Protein AF-A0A7Y4FIV5-F1 (afdb_monomer)

Solvent-accessible surface area (backbone atoms only — not comparable to full-atom values): 15862 Å² total; per-residue (Å²): 134,85,78,81,83,84,74,66,56,68,62,52,38,54,54,48,52,53,48,29,76,75,66,68,56,53,70,61,61,53,24,61,75,72,73,44,61,51,76,63,45,61,77,67,39,84,78,80,80,68,91,81,64,81,76,82,69,85,79,88,73,88,85,87,91,78,84,89,77,95,72,90,77,78,94,79,80,78,85,78,77,82,76,82,82,73,83,59,88,78,91,60,85,72,69,91,68,74,83,68,79,62,70,74,44,61,51,50,70,66,71,84,75,63,62,65,76,54,47,65,80,60,59,99,62,69,69,51,27,49,66,39,45,47,44,49,46,51,36,50,49,52,54,48,53,55,51,49,53,53,49,53,53,53,46,63,71,46,62,93,53,94,53,61,68,61,51,52,53,50,51,53,51,50,53,55,49,52,55,50,46,52,54,44,50,54,48,44,54,51,51,51,51,50,52,53,49,51,53,53,52,62,58,46,50,58,56,50,49,49,54,49,50,57,48,52,52,50,51,50,53,52,52,53,51,50,51,51,54,51,52,54,51,50,53,53,49,57,53,54,56,65,75,64,68,81,79,80,84,80,83,130

Mean predicted aligned error: 20.36 Å

Structure (mmCIF, N/CA/C/O backbone):
data_AF-A0A7Y4FIV5-F1
#
_entry.id   AF-A0A7Y4FIV5-F1
#
loop_
_atom_site.group_PDB
_atom_site.id
_atom_site.type_symbol
_atom_site.label_atom_id
_atom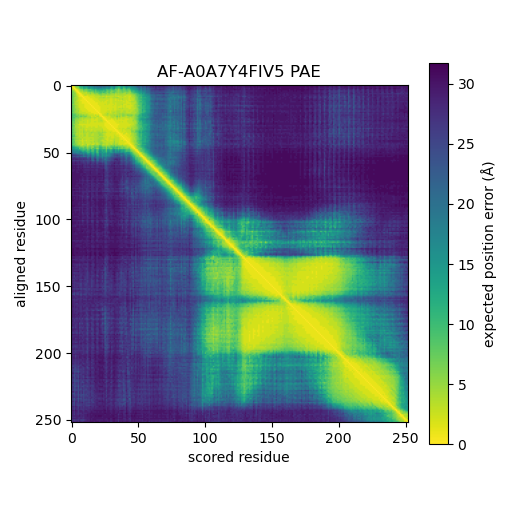_site.label_alt_id
_atom_site.label_comp_id
_atom_site.label_asym_id
_atom_site.label_entity_id
_atom_site.label_seq_id
_atom_site.pdbx_PDB_ins_code
_atom_site.Cartn_x
_atom_site.Cartn_y
_atom_site.Cartn_z
_atom_site.occupancy
_atom_site.B_iso_or_equiv
_atom_site.auth_seq_id
_atom_site.auth_comp_id
_atom_site.auth_asym_id
_atom_site.auth_atom_id
_atom_site.pdbx_PDB_model_num
ATOM 1 N N . MET A 1 1 ? 64.395 1.770 -1.044 1.00 40.06 1 MET A N 1
ATOM 2 C CA . MET A 1 1 ? 63.210 1.213 -1.735 1.00 40.06 1 MET A CA 1
ATOM 3 C C . MET A 1 1 ? 62.939 -0.188 -1.198 1.00 40.06 1 MET A C 1
ATOM 5 O O . MET A 1 1 ? 63.767 -1.066 -1.397 1.00 40.06 1 MET A O 1
ATOM 9 N N . SER A 1 2 ? 61.850 -0.388 -0.448 1.00 49.06 2 SER A N 1
ATOM 10 C CA . SER A 1 2 ? 61.507 -1.706 0.111 1.00 49.06 2 SER A CA 1
ATOM 11 C C . SER A 1 2 ? 60.886 -2.583 -0.982 1.00 49.06 2 SER A C 1
ATOM 13 O O . SER A 1 2 ? 59.887 -2.194 -1.589 1.00 49.06 2 SER A O 1
ATOM 15 N N . LYS A 1 3 ? 61.503 -3.731 -1.288 1.00 58.66 3 LYS A N 1
ATOM 16 C CA . LYS A 1 3 ? 60.999 -4.679 -2.295 1.00 58.66 3 LYS A CA 1
ATOM 17 C C . LYS A 1 3 ? 59.642 -5.224 -1.828 1.00 58.66 3 LYS A C 1
ATOM 19 O O . LYS A 1 3 ? 59.532 -5.717 -0.706 1.00 58.66 3 LYS A O 1
ATOM 24 N N . ARG A 1 4 ? 58.603 -5.141 -2.674 1.00 62.97 4 ARG A N 1
ATOM 25 C CA . ARG A 1 4 ? 57.301 -5.776 -2.399 1.00 62.97 4 ARG A CA 1
ATOM 26 C C . ARG A 1 4 ? 57.520 -7.282 -2.245 1.00 62.97 4 ARG A C 1
ATOM 28 O O . ARG A 1 4 ? 58.050 -7.913 -3.155 1.00 62.97 4 ARG A O 1
ATOM 35 N N . LYS A 1 5 ? 57.127 -7.842 -1.099 1.00 71.44 5 LYS A N 1
ATOM 36 C CA . LYS A 1 5 ? 57.104 -9.294 -0.890 1.00 71.44 5 LYS A CA 1
ATOM 37 C C . LYS A 1 5 ? 56.093 -9.896 -1.867 1.00 71.44 5 LYS A C 1
ATOM 39 O O . LYS A 1 5 ? 54.920 -9.529 -1.837 1.00 71.44 5 LYS A O 1
ATOM 44 N N . VAL A 1 6 ? 56.568 -10.762 -2.757 1.00 79.19 6 VAL A N 1
ATOM 45 C CA . VAL A 1 6 ? 55.717 -11.580 -3.624 1.00 79.19 6 VAL A CA 1
ATOM 46 C C . VAL A 1 6 ? 55.275 -12.776 -2.792 1.00 79.19 6 VAL A C 1
ATOM 48 O O . VAL A 1 6 ? 56.116 -13.481 -2.239 1.00 79.19 6 VAL A O 1
ATOM 51 N N . TYR A 1 7 ? 53.966 -12.953 -2.650 1.00 82.50 7 TYR A N 1
ATOM 52 C CA . TYR A 1 7 ? 53.377 -14.061 -1.906 1.00 82.50 7 TYR A CA 1
ATOM 53 C C . TYR A 1 7 ? 52.780 -15.063 -2.888 1.00 82.50 7 TYR A C 1
ATOM 55 O O . TYR A 1 7 ? 52.096 -14.659 -3.830 1.00 82.50 7 TYR A O 1
ATOM 63 N N . ASP A 1 8 ? 53.011 -16.351 -2.648 1.00 86.19 8 ASP A N 1
ATOM 64 C CA . ASP A 1 8 ? 52.286 -17.411 -3.340 1.00 86.19 8 ASP A CA 1
ATOM 65 C C . ASP A 1 8 ? 50.917 -17.601 -2.672 1.00 86.19 8 ASP A C 1
ATOM 67 O O . ASP A 1 8 ? 50.784 -18.190 -1.595 1.00 86.19 8 ASP A O 1
ATOM 71 N N . TRP A 1 9 ? 49.891 -17.009 -3.282 1.00 84.75 9 TRP A N 1
ATOM 72 C CA . TRP A 1 9 ? 48.542 -16.968 -2.723 1.00 84.75 9 TRP A CA 1
ATOM 73 C C . TRP A 1 9 ? 47.861 -18.338 -2.694 1.00 84.75 9 TRP A C 1
ATOM 75 O O . TRP A 1 9 ? 47.009 -18.563 -1.835 1.00 84.75 9 TRP A O 1
ATOM 85 N N . VAL A 1 10 ? 48.249 -19.258 -3.584 1.00 85.19 10 VAL A N 1
ATOM 86 C CA . VAL A 1 10 ? 47.657 -20.601 -3.663 1.00 85.19 10 VAL A CA 1
ATOM 87 C C . VAL A 1 10 ? 48.115 -21.449 -2.477 1.00 85.19 10 VAL A C 1
ATOM 89 O O . VAL A 1 10 ? 47.287 -22.059 -1.799 1.00 85.19 10 VAL A O 1
ATOM 92 N N . ALA A 1 11 ? 49.413 -21.415 -2.164 1.00 86.50 11 ALA A N 1
ATOM 93 C CA . ALA A 1 11 ? 49.969 -22.105 -1.001 1.00 86.50 11 ALA A CA 1
ATOM 94 C C . ALA A 1 11 ? 49.389 -21.549 0.313 1.00 86.50 11 ALA A C 1
ATOM 96 O O . ALA A 1 11 ? 48.946 -22.298 1.185 1.00 86.50 11 ALA A O 1
ATOM 97 N N . LEU A 1 12 ? 49.283 -20.219 0.421 1.00 88.31 12 LEU A N 1
ATOM 98 C CA . LEU A 1 12 ? 48.700 -19.552 1.589 1.00 88.31 12 LEU A CA 1
ATOM 99 C C . LEU A 1 12 ? 47.218 -19.886 1.799 1.00 88.31 12 LEU A C 1
ATOM 101 O O . LEU A 1 12 ? 46.769 -19.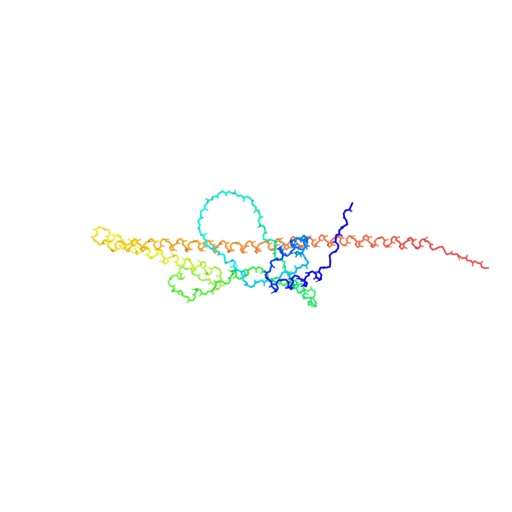980 2.941 1.00 88.31 12 LEU A O 1
ATOM 105 N N . GLN A 1 13 ? 46.450 -20.083 0.726 1.00 87.75 13 GLN A N 1
ATOM 106 C CA . GLN A 1 13 ? 45.058 -20.510 0.833 1.00 87.75 13 GLN A CA 1
ATOM 107 C C . GLN A 1 13 ? 44.950 -21.926 1.414 1.00 87.75 13 GLN A C 1
ATOM 109 O O . GLN A 1 13 ? 44.102 -22.165 2.273 1.00 87.75 13 GLN A O 1
ATOM 114 N N . GLN A 1 14 ? 45.813 -22.851 0.991 1.00 86.44 14 GLN A N 1
ATOM 115 C CA . GLN A 1 14 ? 45.831 -24.217 1.520 1.00 86.44 14 GLN A CA 1
ATOM 116 C C . GLN A 1 14 ? 46.235 -24.247 2.999 1.00 86.44 14 GLN A C 1
ATOM 118 O O . GLN A 1 14 ? 45.571 -24.903 3.802 1.00 86.44 14 GLN A O 1
ATOM 123 N N . GLU A 1 15 ? 47.255 -23.475 3.384 1.00 88.38 15 GLU A N 1
ATOM 124 C CA . GLU A 1 15 ? 47.650 -23.324 4.789 1.00 88.38 15 GLU A CA 1
ATOM 125 C C . GLU A 1 15 ? 46.525 -22.732 5.649 1.00 88.38 15 GLU A C 1
ATOM 127 O O . GLU A 1 15 ? 46.316 -23.164 6.785 1.00 88.38 15 GLU A O 1
ATOM 132 N N . TYR A 1 16 ? 45.782 -21.753 5.118 1.00 90.12 16 TYR A N 1
ATOM 133 C CA . TYR A 1 16 ? 44.641 -21.179 5.825 1.00 90.12 16 TYR A CA 1
ATOM 134 C C . TYR A 1 16 ? 43.523 -22.205 6.015 1.00 90.12 16 TYR A C 1
ATOM 136 O O . TYR A 1 16 ? 42.993 -22.307 7.117 1.00 90.12 16 TYR A O 1
ATOM 144 N N . ILE A 1 17 ? 43.197 -22.996 4.989 1.00 87.12 17 ILE A N 1
ATOM 145 C CA . ILE A 1 17 ? 42.172 -24.046 5.082 1.00 87.12 17 ILE A CA 1
ATOM 146 C C . ILE A 1 17 ? 42.563 -25.092 6.137 1.00 87.12 17 ILE A C 1
ATOM 148 O O . ILE A 1 17 ? 41.735 -25.461 6.964 1.00 87.12 17 ILE A O 1
ATOM 152 N N . GLN A 1 18 ? 43.828 -25.521 6.179 1.00 86.94 18 GLN A N 1
ATOM 153 C CA . GLN A 1 18 ? 44.309 -26.457 7.203 1.00 86.94 18 GLN A CA 1
ATOM 154 C C . GLN A 1 18 ? 44.228 -25.860 8.615 1.00 86.94 18 GLN A C 1
ATOM 156 O O . GLN A 1 18 ? 43.729 -26.509 9.534 1.00 86.94 18 GLN A O 1
ATOM 161 N N . ALA A 1 19 ? 44.662 -24.608 8.789 1.00 84.75 19 ALA A N 1
ATOM 162 C CA . ALA A 1 19 ? 44.573 -23.917 10.072 1.00 84.75 19 ALA A CA 1
ATOM 163 C C . ALA A 1 19 ? 43.112 -23.716 10.508 1.00 84.75 19 ALA A C 1
ATOM 165 O O . ALA A 1 19 ? 42.782 -23.907 11.679 1.00 84.75 19 ALA A O 1
ATOM 166 N N . PHE A 1 20 ? 42.226 -23.375 9.573 1.00 86.75 20 PHE A N 1
ATOM 167 C CA . PHE A 1 20 ? 40.798 -23.219 9.817 1.00 86.75 20 PHE A CA 1
ATOM 168 C C . PHE A 1 20 ? 40.152 -24.536 10.246 1.00 86.75 20 PHE A C 1
ATOM 170 O O . PHE A 1 20 ? 39.444 -24.558 11.246 1.00 86.75 20 PHE A O 1
ATOM 177 N N . ASN A 1 21 ? 40.471 -25.642 9.574 1.00 85.38 21 ASN A N 1
ATOM 178 C CA . ASN A 1 21 ? 39.949 -26.960 9.932 1.00 85.38 21 ASN A CA 1
ATOM 179 C C . ASN A 1 21 ? 40.466 -27.445 11.295 1.00 85.38 21 ASN A C 1
ATOM 181 O O . ASN A 1 21 ? 39.735 -28.101 12.028 1.00 85.38 21 ASN A O 1
ATOM 185 N N . ALA A 1 22 ? 41.708 -27.111 11.655 1.00 84.50 22 ALA A N 1
ATOM 186 C CA . ALA A 1 22 ? 42.299 -27.534 12.923 1.00 84.50 22 ALA A CA 1
ATOM 187 C C . ALA A 1 22 ? 41.849 -26.687 14.124 1.00 84.50 22 ALA A C 1
ATOM 189 O O . ALA A 1 22 ? 41.771 -27.188 15.241 1.00 84.50 22 ALA A O 1
ATOM 190 N N . THR A 1 23 ? 41.615 -25.385 13.926 1.00 79.00 23 THR A N 1
ATOM 191 C CA . THR A 1 23 ? 41.485 -24.424 15.040 1.00 79.00 23 THR A CA 1
ATOM 192 C C . THR A 1 23 ? 40.351 -23.413 14.879 1.00 79.00 23 THR A C 1
ATOM 194 O O . THR A 1 23 ? 40.141 -22.586 15.765 1.00 79.00 23 THR A O 1
ATOM 197 N N . SER A 1 24 ? 39.598 -23.450 13.774 1.00 82.69 24 SER A N 1
ATOM 198 C CA . SER A 1 24 ? 38.494 -22.523 13.456 1.00 82.69 24 SER A CA 1
ATOM 199 C C . SER A 1 24 ? 38.875 -21.034 13.561 1.00 82.69 24 SER A C 1
ATOM 201 O O . SER A 1 24 ? 38.085 -20.178 13.955 1.00 82.69 24 SER A O 1
ATOM 203 N N . ILE A 1 25 ? 40.124 -20.695 13.220 1.00 83.50 25 ILE A N 1
ATOM 204 C CA . ILE A 1 25 ? 40.654 -19.329 13.331 1.00 83.50 25 ILE A CA 1
ATOM 205 C C . ILE A 1 25 ? 40.142 -18.432 12.191 1.00 83.50 25 ILE A C 1
ATOM 207 O O . ILE A 1 25 ? 40.245 -18.753 11.010 1.00 83.50 25 ILE A O 1
ATOM 211 N N . THR A 1 26 ? 39.671 -17.227 12.524 1.00 86.75 26 THR A N 1
ATOM 212 C CA . THR A 1 26 ? 39.255 -16.231 11.522 1.00 86.75 26 THR A CA 1
ATOM 213 C C . THR A 1 26 ? 40.423 -15.749 10.651 1.00 86.75 26 THR A C 1
ATOM 215 O O . THR A 1 26 ? 41.541 -15.546 11.135 1.00 86.75 26 THR A O 1
ATOM 218 N N . LEU A 1 27 ? 40.156 -15.476 9.365 1.00 84.88 27 LEU A N 1
ATOM 219 C CA . LEU A 1 27 ? 41.164 -15.040 8.384 1.00 84.88 27 LEU A CA 1
ATOM 220 C C . LEU A 1 27 ? 42.005 -13.850 8.879 1.00 84.88 27 LEU A C 1
ATOM 222 O O . LEU A 1 27 ? 43.219 -13.822 8.713 1.00 84.88 27 LEU A O 1
ATOM 226 N N . SER A 1 28 ? 41.376 -12.891 9.567 1.00 85.19 28 SER A N 1
ATOM 227 C CA . SER A 1 28 ? 42.057 -11.712 10.123 1.00 85.19 28 SER A CA 1
ATOM 228 C C . SER A 1 28 ? 43.115 -12.076 11.174 1.00 85.19 28 SER A C 1
ATOM 230 O O . SER A 1 28 ? 44.219 -11.530 11.159 1.00 85.19 28 SER A O 1
ATOM 232 N N . LYS A 1 29 ? 42.802 -13.019 12.073 1.00 88.00 29 LYS A N 1
ATOM 233 C CA . LYS A 1 29 ? 43.712 -13.465 13.137 1.00 88.00 29 LYS A CA 1
ATOM 234 C C . LYS A 1 29 ? 44.861 -14.297 12.561 1.00 88.00 29 LYS A C 1
ATOM 236 O O . LYS A 1 29 ? 46.007 -14.099 12.957 1.00 88.00 29 LYS A O 1
ATOM 241 N N . TRP A 1 30 ? 44.573 -15.130 11.563 1.00 91.25 30 TRP A N 1
ATOM 242 C CA . TRP A 1 30 ? 45.580 -15.911 10.842 1.00 91.25 30 TRP A CA 1
ATOM 243 C C . TRP A 1 30 ? 46.570 -15.022 10.064 1.00 91.25 30 TRP A C 1
ATOM 245 O O . TRP A 1 30 ? 47.785 -15.182 10.194 1.00 91.25 30 TRP A O 1
ATOM 255 N N . CYS A 1 31 ? 46.085 -14.001 9.346 1.00 89.44 31 CYS A N 1
ATOM 256 C CA . CYS A 1 31 ? 46.954 -13.054 8.636 1.00 89.44 31 CYS A CA 1
ATOM 257 C C . CYS A 1 31 ? 47.876 -12.267 9.580 1.00 89.44 31 CYS A C 1
ATOM 259 O O . CYS A 1 31 ? 49.039 -12.040 9.244 1.00 89.44 31 CYS A O 1
ATOM 261 N N . ARG A 1 32 ? 47.388 -11.891 10.774 1.00 89.62 32 ARG A N 1
ATOM 262 C CA . ARG A 1 32 ? 48.201 -11.225 11.808 1.00 89.62 32 ARG A CA 1
ATOM 263 C C . ARG A 1 32 ? 49.334 -12.119 12.314 1.00 89.62 32 ARG A C 1
ATOM 265 O O . ARG A 1 32 ? 50.438 -11.623 12.498 1.00 89.62 32 ARG A O 1
ATOM 272 N N . GLN A 1 33 ? 49.088 -13.420 12.474 1.00 87.75 33 GLN A N 1
ATOM 273 C CA . GLN A 1 33 ? 50.105 -14.387 12.903 1.00 87.75 33 GLN A CA 1
ATOM 274 C C . GLN A 1 33 ? 51.177 -14.631 11.828 1.00 87.75 33 GLN A C 1
ATOM 276 O O . GLN A 1 33 ? 52.351 -14.780 12.151 1.00 87.75 33 GLN A O 1
ATOM 281 N N . LYS A 1 34 ? 50.791 -14.629 10.546 1.00 84.94 34 LYS A N 1
ATOM 282 C CA . LYS A 1 34 ? 51.704 -14.821 9.402 1.00 84.94 34 LYS A CA 1
ATOM 283 C C . LYS A 1 34 ? 52.385 -13.528 8.924 1.00 84.94 34 LYS A C 1
ATOM 285 O O . LYS A 1 34 ? 53.209 -13.573 8.014 1.00 84.94 34 LYS A O 1
ATOM 290 N N . GLY A 1 35 ? 52.052 -12.373 9.509 1.00 85.06 35 GLY A N 1
ATOM 291 C CA . GLY A 1 35 ? 52.618 -11.075 9.123 1.00 85.06 35 GLY A CA 1
ATOM 292 C C . GLY A 1 35 ? 52.215 -10.617 7.714 1.00 85.06 35 GLY A C 1
ATOM 293 O O . GLY A 1 35 ? 52.980 -9.917 7.048 1.00 85.06 35 GLY A O 1
ATOM 294 N N . ILE A 1 36 ? 51.035 -11.032 7.244 1.00 86.69 36 ILE A N 1
ATOM 295 C CA . ILE A 1 36 ? 50.471 -10.656 5.940 1.00 86.69 36 ILE A CA 1
ATOM 296 C C . ILE A 1 36 ? 49.416 -9.572 6.168 1.00 86.69 36 ILE A C 1
ATOM 298 O O . ILE A 1 36 ? 48.654 -9.619 7.134 1.00 86.69 36 ILE A O 1
ATOM 302 N N . ASN A 1 37 ? 49.337 -8.589 5.268 1.00 86.81 37 ASN A N 1
ATOM 303 C CA . ASN A 1 37 ? 48.302 -7.565 5.358 1.00 86.81 37 ASN A CA 1
ATOM 304 C C . ASN A 1 37 ? 46.903 -8.202 5.167 1.00 86.81 37 ASN A C 1
ATOM 306 O O . ASN A 1 37 ? 46.640 -8.759 4.094 1.00 86.81 37 ASN A O 1
ATOM 310 N N . PRO A 1 38 ? 45.984 -8.083 6.149 1.00 84.56 38 PRO A N 1
ATOM 311 C CA . PRO A 1 38 ? 44.666 -8.713 6.088 1.00 84.56 38 PRO A CA 1
ATOM 312 C C . PRO A 1 38 ? 43.819 -8.217 4.908 1.00 84.56 38 PRO A C 1
ATOM 314 O O . PRO A 1 38 ? 43.015 -8.978 4.377 1.00 84.56 38 PRO A O 1
ATOM 317 N N . ASN A 1 39 ? 44.018 -6.980 4.440 1.00 82.75 39 ASN A N 1
ATOM 318 C CA . ASN A 1 39 ? 43.272 -6.439 3.302 1.00 82.75 39 ASN A CA 1
ATOM 319 C C . ASN A 1 39 ? 43.741 -7.015 1.959 1.00 82.75 39 ASN A C 1
ATOM 321 O O . ASN A 1 39 ? 42.921 -7.203 1.066 1.00 82.75 39 ASN A O 1
ATOM 325 N N . SER A 1 40 ? 45.035 -7.317 1.804 1.00 83.06 40 SER A N 1
ATOM 326 C CA . SER A 1 40 ? 45.523 -8.044 0.621 1.00 83.06 40 SER A CA 1
ATOM 327 C C . SER A 1 40 ? 45.084 -9.502 0.657 1.00 83.06 40 SER A C 1
ATOM 329 O O . SER A 1 40 ? 44.590 -10.010 -0.343 1.00 83.06 40 SER A O 1
ATOM 331 N N . ALA A 1 41 ? 45.188 -10.153 1.817 1.00 82.62 41 ALA A N 1
ATOM 332 C CA . ALA A 1 41 ? 44.791 -11.546 1.971 1.00 82.62 41 ALA A CA 1
ATOM 333 C C . ALA A 1 41 ? 43.302 -11.772 1.666 1.00 82.62 41 ALA A C 1
ATOM 335 O O . ALA A 1 41 ? 42.969 -12.716 0.962 1.00 82.62 41 ALA A O 1
ATOM 336 N N . ARG A 1 42 ? 42.412 -10.865 2.094 1.00 81.00 42 ARG A N 1
ATOM 337 C CA . ARG A 1 42 ? 40.968 -10.931 1.790 1.00 81.00 42 ARG A CA 1
ATOM 338 C C . ARG A 1 42 ? 40.632 -10.956 0.297 1.00 81.00 42 ARG A C 1
ATOM 340 O O . ARG A 1 42 ? 39.593 -11.490 -0.065 1.00 81.00 42 ARG A O 1
ATOM 347 N N . LYS A 1 43 ? 41.474 -10.374 -0.564 1.00 83.12 43 LYS A N 1
ATOM 348 C CA . LYS A 1 43 ? 41.249 -10.368 -2.020 1.00 83.12 43 LYS A CA 1
ATOM 349 C C . LYS A 1 43 ? 41.599 -11.702 -2.680 1.00 83.12 43 LYS A C 1
ATOM 351 O O . LYS A 1 43 ? 41.091 -11.985 -3.759 1.00 83.12 43 LYS A O 1
ATOM 356 N N . HIS A 1 44 ? 42.467 -12.493 -2.052 1.00 81.75 44 HIS A N 1
ATOM 357 C CA . HIS A 1 44 ? 43.054 -13.690 -2.656 1.00 81.75 44 HIS A CA 1
ATOM 358 C C . HIS A 1 44 ? 42.722 -14.990 -1.904 1.00 81.75 44 HIS A C 1
ATOM 360 O O . HIS A 1 44 ? 42.767 -16.054 -2.507 1.00 81.75 44 HIS A O 1
ATOM 366 N N . ILE A 1 45 ? 42.340 -14.923 -0.624 1.00 85.06 45 ILE A N 1
ATOM 367 C CA . ILE A 1 45 ? 41.976 -16.079 0.206 1.00 85.06 45 ILE A CA 1
ATOM 368 C C . ILE A 1 45 ? 40.464 -16.071 0.439 1.00 85.06 45 ILE A C 1
ATOM 370 O O . ILE A 1 45 ? 39.923 -15.142 1.041 1.00 85.06 45 ILE A O 1
ATOM 374 N N . ARG A 1 46 ? 39.774 -17.122 -0.018 1.00 79.00 46 ARG A N 1
ATOM 375 C CA . ARG A 1 46 ? 38.338 -17.317 0.234 1.00 79.00 46 ARG A CA 1
ATOM 376 C C . ARG A 1 46 ? 38.131 -17.892 1.637 1.00 79.00 46 ARG A C 1
ATOM 378 O O . ARG A 1 46 ? 38.559 -19.011 1.907 1.00 79.00 46 ARG A O 1
ATOM 385 N N . SER A 1 47 ? 37.460 -17.149 2.517 1.00 70.00 47 SER A N 1
ATOM 386 C CA . SER A 1 47 ? 37.002 -17.688 3.804 1.00 70.00 47 SER A CA 1
ATOM 387 C C . SER A 1 47 ? 35.888 -18.710 3.575 1.00 70.00 47 SER A C 1
ATOM 389 O O . SER A 1 47 ? 34.915 -18.410 2.881 1.00 70.00 47 SER A O 1
ATOM 391 N N . GLN A 1 48 ? 36.009 -19.899 4.166 1.00 64.31 48 GLN A N 1
ATOM 392 C CA . GLN A 1 48 ? 34.883 -20.829 4.273 1.00 64.31 48 GLN A CA 1
ATOM 393 C C . GLN A 1 48 ? 33.837 -20.182 5.195 1.00 64.31 48 GLN A C 1
ATOM 395 O O . GLN A 1 48 ? 34.183 -19.674 6.263 1.00 64.31 48 GLN A O 1
ATOM 400 N N . LYS A 1 49 ? 32.578 -20.109 4.749 1.00 55.25 49 LYS A N 1
ATOM 401 C CA . LYS A 1 49 ? 31.483 -19.609 5.587 1.00 55.25 49 LYS A CA 1
ATOM 402 C C . LYS A 1 49 ? 31.266 -20.621 6.710 1.00 55.25 49 LYS A C 1
ATOM 404 O O . LYS A 1 49 ? 30.998 -21.780 6.418 1.00 55.25 49 LYS A O 1
ATOM 409 N N . ASN A 1 50 ? 31.365 -20.183 7.960 1.00 51.31 50 ASN A N 1
ATOM 410 C CA . ASN A 1 50 ? 30.820 -20.960 9.065 1.00 51.31 50 ASN A CA 1
ATOM 411 C C . ASN A 1 50 ? 29.299 -20.815 9.013 1.00 51.31 50 ASN A C 1
ATOM 413 O O . ASN A 1 50 ? 28.789 -19.699 8.955 1.00 51.31 50 ASN A O 1
ATOM 417 N N . GLU A 1 51 ? 28.571 -21.927 9.036 1.00 52.06 51 GLU A N 1
ATOM 418 C CA . GLU A 1 51 ? 27.099 -21.941 9.057 1.00 52.06 51 GLU A CA 1
ATOM 419 C C . GLU A 1 51 ? 26.508 -21.331 10.346 1.00 52.06 51 GLU A 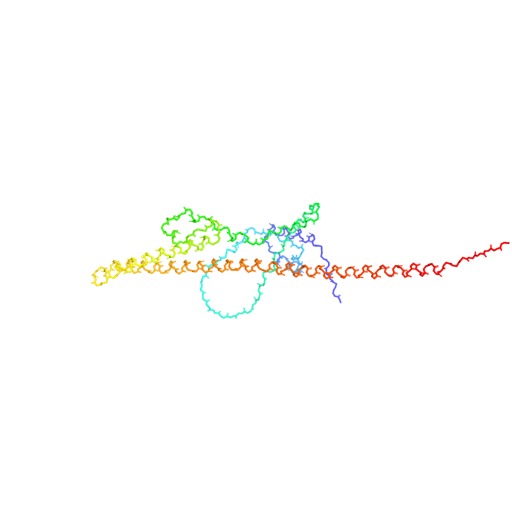C 1
ATOM 421 O O . GLU A 1 51 ? 25.298 -21.167 10.461 1.00 52.06 51 GLU A O 1
ATOM 426 N N . THR A 1 52 ? 27.351 -20.947 11.309 1.00 49.38 52 THR A N 1
ATOM 427 C CA . THR A 1 52 ? 26.966 -20.419 12.624 1.00 49.38 52 THR A CA 1
ATOM 428 C C . THR A 1 52 ? 26.998 -18.891 12.732 1.00 49.38 52 THR A C 1
ATOM 430 O O . THR A 1 52 ? 27.109 -18.373 13.842 1.00 49.38 52 THR A O 1
ATOM 433 N N . ASP A 1 53 ? 26.910 -18.150 11.627 1.00 39.00 53 ASP A N 1
ATOM 434 C CA . ASP A 1 53 ? 26.610 -16.717 11.704 1.00 39.00 53 ASP A CA 1
ATOM 435 C C . ASP A 1 53 ? 25.080 -16.546 11.768 1.00 39.00 53 ASP A C 1
ATOM 437 O O . ASP A 1 53 ? 24.397 -16.849 10.782 1.00 39.00 53 ASP A O 1
ATOM 441 N N . PRO A 1 54 ? 24.503 -16.097 12.903 1.00 38.78 54 PRO A N 1
ATOM 442 C CA . PRO A 1 54 ? 23.071 -15.868 12.990 1.00 38.78 54 PRO A CA 1
ATOM 443 C C . PRO A 1 54 ? 22.684 -14.830 11.940 1.00 38.78 54 PRO A C 1
ATOM 445 O O . PRO A 1 54 ? 23.192 -13.707 11.909 1.00 38.78 54 PRO A O 1
ATOM 448 N N . LYS A 1 55 ? 21.783 -15.243 11.051 1.00 34.12 55 LYS A N 1
ATOM 449 C CA . LYS A 1 55 ? 21.111 -14.384 10.086 1.00 34.12 55 LYS A CA 1
ATOM 450 C C . LYS A 1 55 ? 20.529 -13.208 10.872 1.00 34.12 55 LYS A C 1
ATOM 452 O O . LYS A 1 55 ? 19.715 -13.412 11.765 1.00 34.12 55 LYS A O 1
ATOM 457 N N . CYS A 1 56 ? 20.994 -11.991 10.598 1.00 32.59 56 CYS A N 1
ATOM 458 C CA . CYS A 1 56 ? 20.365 -10.796 11.143 1.00 32.59 56 CYS A CA 1
ATOM 459 C C . CYS A 1 56 ? 18.946 -10.714 10.576 1.00 32.59 56 CYS A C 1
ATOM 461 O O . CYS A 1 56 ? 18.741 -10.208 9.472 1.00 32.59 56 CYS A O 1
ATOM 463 N N . ASP A 1 57 ? 17.983 -11.239 11.324 1.00 35.25 57 ASP A N 1
ATOM 464 C CA . ASP A 1 57 ? 16.574 -10.942 11.134 1.00 35.25 57 ASP A CA 1
ATOM 465 C C . ASP A 1 57 ? 16.371 -9.436 11.369 1.00 35.25 57 ASP A C 1
ATOM 467 O O . ASP A 1 57 ? 16.915 -8.882 12.335 1.00 35.25 57 ASP A O 1
ATOM 471 N N . PRO A 1 58 ? 15.625 -8.724 10.509 1.00 38.84 58 PRO A N 1
ATOM 472 C CA . PRO A 1 58 ? 15.324 -7.327 10.758 1.00 38.84 58 PRO A CA 1
ATOM 473 C C . PRO A 1 58 ? 14.375 -7.239 11.959 1.00 38.84 58 PRO A C 1
ATOM 475 O O . PRO A 1 58 ? 13.172 -7.466 11.845 1.00 38.84 58 PRO A O 1
ATOM 478 N N . LYS A 1 59 ? 14.928 -6.898 13.129 1.00 35.25 59 LYS A N 1
ATOM 479 C CA . LYS A 1 59 ? 14.158 -6.448 14.291 1.00 35.25 59 LYS A CA 1
ATOM 480 C C . LYS A 1 59 ? 13.380 -5.191 13.903 1.00 35.25 59 LYS A C 1
ATOM 482 O O . LYS A 1 59 ? 13.952 -4.110 13.788 1.00 35.25 59 LYS A O 1
ATOM 487 N N . VAL A 1 60 ? 12.072 -5.345 13.731 1.00 36.19 60 VAL A N 1
ATOM 488 C CA . VAL A 1 60 ? 11.110 -4.246 13.811 1.00 36.19 60 VAL A CA 1
ATOM 489 C C . VAL A 1 60 ? 11.014 -3.867 15.286 1.00 36.19 60 VAL A C 1
ATOM 491 O O . VAL A 1 60 ? 10.425 -4.595 16.080 1.00 36.19 60 VAL A O 1
ATOM 494 N N . VAL A 1 61 ? 11.640 -2.757 15.664 1.00 32.19 61 VAL A N 1
ATOM 495 C CA . VAL A 1 61 ? 11.397 -2.096 16.948 1.00 32.19 61 VAL A CA 1
ATOM 496 C C . VAL A 1 61 ? 11.052 -0.652 16.624 1.00 32.19 61 VAL A C 1
ATOM 498 O O . VAL A 1 61 ? 11.855 0.068 16.033 1.00 32.19 61 VAL A O 1
ATOM 501 N N . GLY A 1 62 ? 9.814 -0.276 16.940 1.00 32.00 62 GLY A N 1
ATOM 502 C CA . GLY A 1 62 ? 9.376 1.112 16.938 1.00 32.00 62 GLY A CA 1
ATOM 503 C C . GLY A 1 62 ? 10.026 1.894 18.078 1.00 32.00 62 GLY A C 1
ATOM 504 O O . GLY A 1 62 ? 10.403 1.312 19.093 1.00 32.00 62 GLY A O 1
ATOM 505 N N . GLY A 1 63 ? 10.123 3.211 17.904 1.00 27.98 63 GLY A N 1
ATOM 506 C CA . GLY A 1 63 ? 10.435 4.134 18.993 1.00 27.98 63 GLY A CA 1
ATOM 507 C C . GLY A 1 63 ? 11.514 5.168 18.680 1.00 27.98 63 GLY A C 1
ATOM 508 O O . GLY A 1 63 ? 12.698 4.875 18.762 1.00 27.98 63 GLY A O 1
ATOM 509 N N . GLU A 1 64 ? 11.028 6.386 18.439 1.00 25.88 64 GLU A N 1
ATOM 510 C CA . GLU A 1 64 ? 11.576 7.676 18.884 1.00 25.88 64 GLU A CA 1
ATOM 511 C C . GLU A 1 64 ? 12.677 8.411 18.093 1.00 25.88 64 GLU A C 1
ATOM 513 O O . GLU A 1 64 ? 13.628 7.877 17.531 1.00 25.88 64 GLU A O 1
ATOM 518 N N . ILE A 1 65 ? 12.443 9.724 18.054 1.00 34.88 65 ILE A N 1
ATOM 519 C CA . ILE A 1 65 ? 13.119 10.794 17.329 1.00 34.88 65 ILE A CA 1
ATOM 520 C C . ILE A 1 65 ? 14.351 11.227 18.129 1.00 34.88 65 ILE A C 1
ATOM 522 O O . ILE A 1 65 ? 14.224 11.550 19.307 1.00 34.88 65 ILE A O 1
ATOM 526 N N . GLY A 1 66 ? 15.520 11.347 17.493 1.00 27.27 66 GLY A N 1
ATOM 527 C CA . GLY A 1 66 ? 16.661 11.983 18.154 1.00 27.27 66 GLY A CA 1
ATOM 528 C C . GLY A 1 66 ? 17.984 11.965 17.394 1.00 27.27 66 GLY A C 1
ATOM 529 O O . GLY A 1 66 ? 18.714 10.990 17.461 1.00 27.27 66 GLY A O 1
ATOM 530 N N . GLN A 1 67 ? 18.291 13.115 16.784 1.00 27.84 67 GLN A N 1
ATOM 531 C CA . GLN A 1 67 ? 19.617 13.689 16.497 1.00 27.84 67 GLN A CA 1
ATOM 532 C C . GLN A 1 67 ? 20.574 12.949 15.547 1.00 27.84 67 GLN A C 1
ATOM 534 O O . GLN A 1 67 ? 20.880 11.767 15.654 1.00 27.84 67 GLN A O 1
ATOM 539 N N . GLY A 1 68 ? 21.045 13.719 14.565 1.00 34.22 68 GLY A N 1
ATOM 540 C CA . GLY A 1 68 ? 21.743 13.217 13.399 1.00 34.22 68 GLY A CA 1
ATOM 541 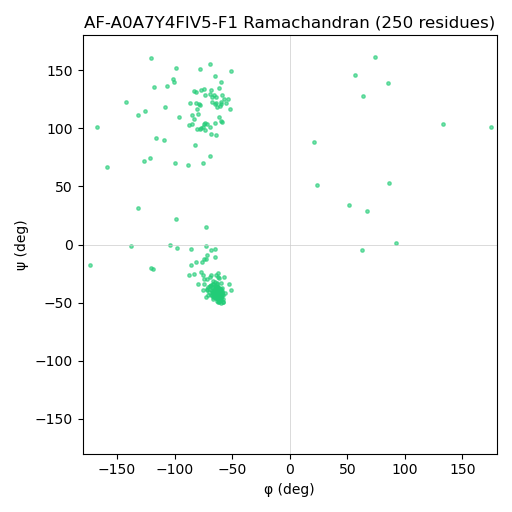C C . GLY A 1 68 ? 23.197 12.852 13.645 1.00 34.22 68 GLY A C 1
ATOM 542 O O . GLY A 1 68 ? 23.898 13.477 14.434 1.00 34.22 68 GLY A O 1
ATOM 543 N N . VAL A 1 69 ? 23.652 11.888 12.849 1.00 30.94 69 VAL A N 1
ATOM 544 C CA . VAL A 1 69 ? 25.034 11.802 12.389 1.00 30.94 69 VAL A CA 1
ATOM 545 C C . VAL A 1 69 ? 24.985 11.309 10.945 1.00 30.94 69 VAL A C 1
ATOM 547 O O . VAL A 1 69 ? 24.394 10.272 10.642 1.00 30.94 69 VAL A O 1
ATOM 550 N N . GLU A 1 70 ? 25.556 12.100 10.047 1.00 37.41 70 GLU A N 1
ATOM 551 C CA . GLU A 1 70 ? 25.711 11.784 8.635 1.00 37.41 70 GLU A CA 1
ATOM 552 C C . GLU A 1 70 ? 26.518 10.493 8.443 1.00 37.41 70 GLU A C 1
ATOM 554 O O . GLU A 1 70 ? 27.629 10.369 8.953 1.00 37.41 70 GLU A O 1
ATOM 559 N N . ALA A 1 71 ? 25.993 9.552 7.657 1.00 29.48 71 ALA A N 1
ATOM 560 C CA . ALA A 1 71 ? 26.799 8.642 6.844 1.00 29.48 71 ALA A CA 1
ATOM 561 C C . ALA A 1 71 ? 25.889 7.921 5.845 1.00 29.48 71 ALA A C 1
ATOM 563 O O . ALA A 1 71 ? 25.193 6.960 6.181 1.00 29.48 71 ALA A O 1
ATOM 564 N N . GLY A 1 72 ? 25.910 8.387 4.596 1.00 35.16 72 GLY A N 1
ATOM 565 C CA . GLY A 1 72 ? 25.266 7.707 3.481 1.00 35.16 72 GLY A CA 1
ATOM 566 C C . GLY A 1 72 ? 25.733 6.255 3.368 1.00 35.16 72 GLY A C 1
ATOM 567 O O . GLY A 1 72 ? 26.924 5.972 3.253 1.00 35.16 72 GLY A O 1
ATOM 568 N N . ARG A 1 73 ? 24.776 5.327 3.363 1.00 32.66 73 ARG A N 1
ATOM 569 C CA . ARG A 1 73 ? 24.960 3.982 2.816 1.00 32.66 73 ARG A CA 1
ATOM 570 C C . ARG A 1 73 ? 24.012 3.837 1.644 1.00 32.66 73 ARG A C 1
ATOM 572 O O . ARG A 1 73 ? 22.852 3.474 1.804 1.00 32.66 73 ARG A O 1
ATOM 579 N N . THR A 1 74 ? 24.511 4.156 0.458 1.00 29.69 74 THR A N 1
ATOM 580 C CA . THR A 1 74 ? 23.891 3.688 -0.774 1.00 29.69 74 THR A CA 1
ATOM 581 C C . THR A 1 74 ? 24.085 2.177 -0.840 1.00 29.69 74 THR A C 1
ATOM 583 O O . THR A 1 74 ? 25.184 1.647 -0.675 1.00 29.69 74 THR A O 1
ATOM 586 N N . CYS A 1 75 ? 22.982 1.467 -1.031 1.00 30.36 75 CYS A N 1
ATOM 587 C CA . CYS A 1 75 ? 22.947 0.045 -1.321 1.00 30.36 75 CYS A CA 1
ATOM 588 C C . CYS A 1 75 ? 23.505 -0.200 -2.732 1.00 30.36 75 CYS A C 1
ATOM 590 O O . CYS A 1 75 ? 22.770 -0.423 -3.685 1.00 30.36 75 CYS A O 1
ATOM 592 N N . SER A 1 76 ? 24.826 -0.134 -2.870 1.00 36.12 76 SER A N 1
ATOM 593 C CA . SER A 1 76 ? 25.543 -0.551 -4.072 1.00 36.12 76 SER A CA 1
ATOM 594 C C . SER A 1 76 ? 26.624 -1.542 -3.677 1.00 36.12 76 SER A C 1
ATOM 596 O O . SER A 1 76 ? 27.801 -1.208 -3.682 1.00 36.12 76 SER A O 1
ATOM 598 N N . ASP A 1 77 ? 26.220 -2.755 -3.303 1.00 34.25 77 ASP A N 1
ATOM 599 C CA . ASP A 1 77 ? 27.122 -3.904 -3.400 1.00 34.25 77 ASP A CA 1
ATOM 600 C C . ASP A 1 77 ? 26.327 -5.215 -3.431 1.00 34.25 77 ASP A C 1
ATOM 602 O O . ASP A 1 77 ? 26.325 -6.028 -2.507 1.00 34.25 77 ASP A O 1
ATOM 606 N N . ARG A 1 78 ? 25.579 -5.411 -4.521 1.00 38.66 78 ARG A N 1
ATOM 607 C CA . ARG A 1 78 ? 25.168 -6.751 -4.940 1.00 38.66 78 ARG A CA 1
ATOM 608 C C . ARG A 1 78 ? 25.961 -7.068 -6.198 1.00 38.66 78 ARG A C 1
ATOM 610 O O . ARG A 1 78 ? 25.539 -6.745 -7.302 1.00 38.66 78 ARG A O 1
ATOM 617 N N . VAL A 1 79 ? 27.139 -7.658 -6.009 1.00 35.62 79 VAL A N 1
ATOM 618 C CA . VAL A 1 79 ? 27.885 -8.311 -7.088 1.00 35.62 79 VAL A CA 1
ATOM 619 C C . VAL A 1 79 ? 26.980 -9.410 -7.637 1.00 35.62 79 VAL A C 1
ATOM 621 O O . VAL A 1 79 ? 26.727 -10.415 -6.974 1.00 35.62 79 VAL A O 1
ATOM 624 N N . VAL A 1 80 ? 26.416 -9.170 -8.817 1.00 36.75 80 VAL A N 1
ATOM 625 C CA . VAL A 1 80 ? 25.682 -10.176 -9.580 1.00 36.75 80 VAL A CA 1
ATOM 626 C C . VAL A 1 80 ? 26.748 -11.055 -10.228 1.00 36.75 80 VAL A C 1
ATOM 628 O O . VAL A 1 80 ? 27.376 -10.658 -11.206 1.00 36.75 80 VAL A O 1
ATOM 631 N N . GLU A 1 81 ? 27.029 -12.213 -9.633 1.00 39.44 81 GLU A N 1
ATOM 632 C CA . GLU A 1 81 ? 27.822 -13.252 -10.292 1.00 39.44 81 GLU A CA 1
ATOM 633 C C . GLU A 1 81 ? 27.084 -13.693 -11.568 1.00 39.44 81 GLU A C 1
ATOM 635 O O . GLU A 1 81 ? 25.941 -14.135 -11.501 1.00 39.44 81 GLU A O 1
ATOM 640 N N . ASN A 1 82 ? 27.745 -13.504 -12.716 1.00 43.78 82 ASN A N 1
ATOM 641 C CA . ASN A 1 82 ? 27.518 -14.136 -14.020 1.00 43.78 82 ASN A CA 1
ATOM 642 C C . ASN A 1 82 ? 26.127 -14.751 -14.257 1.00 43.78 82 ASN A C 1
ATOM 644 O O . ASN A 1 82 ? 25.939 -15.960 -14.119 1.00 43.78 82 ASN A O 1
ATOM 648 N N . VAL A 1 83 ? 25.186 -13.941 -14.748 1.00 41.34 83 VAL A N 1
ATOM 649 C CA . VAL A 1 83 ? 24.056 -14.469 -15.524 1.00 41.34 83 VAL A CA 1
ATOM 650 C C . VAL A 1 83 ? 24.519 -14.560 -16.984 1.00 41.34 83 VAL A C 1
ATOM 652 O O . VAL A 1 83 ? 24.937 -13.538 -17.534 1.00 41.34 83 VAL A O 1
ATOM 655 N N . PRO A 1 84 ? 24.496 -15.739 -17.632 1.00 41.00 84 PRO A N 1
ATOM 656 C CA . PRO A 1 84 ? 24.850 -15.845 -19.041 1.00 41.00 84 PRO A CA 1
ATOM 657 C C . PRO A 1 84 ? 23.839 -15.053 -19.881 1.00 41.00 84 PRO A C 1
ATOM 659 O O . PRO A 1 84 ? 22.640 -15.327 -19.836 1.00 41.00 84 PRO A O 1
ATOM 662 N N . MET A 1 85 ? 24.310 -14.071 -20.657 1.00 38.50 85 MET A N 1
ATOM 663 C CA . MET A 1 85 ? 23.521 -13.513 -21.758 1.00 38.50 85 MET A CA 1
ATOM 664 C C . MET A 1 85 ? 23.317 -14.628 -22.788 1.00 38.50 85 MET A C 1
ATOM 666 O O . MET A 1 85 ? 24.245 -14.977 -23.516 1.00 38.50 85 MET A O 1
ATOM 670 N N . MET A 1 86 ? 22.121 -15.211 -22.847 1.00 40.28 86 MET A N 1
ATOM 671 C CA . MET A 1 86 ? 21.744 -16.074 -23.964 1.00 40.28 86 MET A CA 1
ATOM 672 C C . MET A 1 86 ? 21.462 -15.193 -25.182 1.00 40.28 86 MET A C 1
ATOM 674 O O . MET A 1 86 ? 20.419 -14.552 -25.270 1.00 40.28 86 MET A O 1
ATOM 678 N N . ALA A 1 87 ? 22.404 -15.164 -26.123 1.00 40.19 87 ALA A N 1
ATOM 679 C CA . ALA A 1 87 ? 22.135 -14.719 -27.480 1.00 40.19 87 ALA A CA 1
ATOM 680 C C . ALA A 1 87 ? 21.334 -15.824 -28.182 1.00 40.19 87 ALA A C 1
ATOM 682 O O . ALA A 1 87 ? 21.899 -16.825 -28.620 1.00 40.19 87 ALA A O 1
ATOM 683 N N . VAL A 1 88 ? 20.012 -15.672 -28.244 1.00 43.12 88 VAL A N 1
ATOM 684 C CA . VAL A 1 88 ? 19.199 -16.437 -29.194 1.00 43.12 88 VAL A CA 1
ATOM 685 C C . VAL A 1 88 ? 19.301 -15.706 -30.531 1.00 43.12 88 VAL A C 1
ATOM 687 O O . VAL A 1 88 ? 19.212 -14.478 -30.574 1.00 43.12 88 VAL A O 1
ATOM 690 N N . GLY A 1 89 ? 19.587 -16.458 -31.597 1.00 43.72 89 GLY A N 1
ATOM 691 C CA . GLY A 1 89 ? 19.628 -15.942 -32.964 1.00 43.72 89 GLY A CA 1
ATOM 692 C C . GLY A 1 89 ? 18.358 -15.160 -33.303 1.00 43.72 89 GLY A C 1
ATOM 693 O O . GLY A 1 89 ? 17.293 -15.456 -32.769 1.00 43.72 89 GLY A O 1
ATOM 694 N N . ASP A 1 90 ? 18.517 -14.167 -34.177 1.00 45.12 90 ASP A N 1
ATOM 695 C CA . ASP A 1 90 ? 17.510 -13.191 -34.623 1.00 45.12 90 ASP A CA 1
ATOM 696 C C . ASP A 1 90 ? 17.357 -11.936 -33.751 1.00 45.12 90 ASP A C 1
ATOM 698 O O . ASP A 1 90 ? 16.260 -11.545 -33.374 1.00 45.12 90 ASP A O 1
ATOM 702 N N . GLY A 1 91 ? 18.473 -11.244 -33.484 1.00 46.62 91 GLY A N 1
ATOM 703 C CA . GLY A 1 91 ? 18.528 -9.776 -33.325 1.00 46.62 91 GLY A CA 1
ATOM 704 C C . GLY A 1 91 ? 17.749 -9.117 -32.174 1.00 46.62 91 GLY A C 1
ATOM 705 O O . GLY A 1 91 ? 17.888 -7.912 -31.971 1.00 46.62 91 GLY A O 1
ATOM 706 N N . ALA A 1 92 ? 16.966 -9.861 -31.400 1.00 45.22 92 ALA A N 1
ATOM 707 C CA . ALA A 1 92 ? 16.217 -9.359 -30.262 1.00 45.22 92 ALA A CA 1
ATOM 708 C C . ALA A 1 92 ? 17.021 -9.600 -28.980 1.00 45.22 92 ALA A C 1
ATOM 710 O O . ALA A 1 92 ? 17.186 -10.729 -28.520 1.00 45.22 92 ALA A O 1
ATOM 711 N N . ILE A 1 93 ? 17.524 -8.516 -28.387 1.00 48.41 93 ILE A N 1
ATOM 712 C CA . ILE A 1 93 ? 18.155 -8.549 -27.065 1.00 48.41 93 ILE A CA 1
ATOM 713 C C . ILE A 1 93 ? 17.056 -8.841 -26.036 1.00 48.41 93 ILE A C 1
ATOM 715 O O . ILE A 1 93 ? 16.357 -7.936 -25.583 1.00 48.41 93 ILE A O 1
ATOM 719 N N . VAL A 1 94 ? 16.887 -10.111 -25.669 1.00 46.84 94 VAL A N 1
ATOM 720 C CA . VAL A 1 94 ? 16.054 -10.504 -24.529 1.00 46.84 94 VAL A CA 1
ATOM 721 C C . VAL A 1 94 ? 16.862 -10.217 -23.271 1.00 46.84 94 VAL A C 1
ATOM 723 O O . VAL A 1 94 ? 17.777 -10.955 -22.907 1.00 46.84 94 VAL A O 1
ATOM 726 N N . THR A 1 95 ? 16.576 -9.095 -22.618 1.00 51.00 95 THR A N 1
ATOM 727 C CA . THR A 1 95 ? 17.175 -8.806 -21.319 1.00 51.00 95 THR A CA 1
ATOM 728 C C . THR A 1 95 ? 16.610 -9.797 -20.287 1.00 51.00 95 THR A C 1
ATOM 730 O O . THR A 1 95 ? 15.398 -9.989 -20.217 1.00 51.00 95 THR A O 1
ATOM 733 N N . PRO A 1 96 ? 17.447 -10.434 -19.445 1.00 50.38 96 PRO A N 1
ATOM 734 C CA . PRO A 1 96 ? 16.975 -11.340 -18.390 1.00 50.38 96 PRO A CA 1
ATOM 735 C C . PRO A 1 96 ? 16.320 -10.585 -17.219 1.00 50.38 96 PRO A C 1
ATOM 737 O O . PRO A 1 96 ? 15.877 -11.185 -16.241 1.00 50.38 96 PRO A O 1
ATOM 740 N N . PHE A 1 97 ? 16.283 -9.254 -17.289 1.00 44.69 97 PHE A N 1
ATOM 741 C CA . PHE A 1 97 ? 15.680 -8.397 -16.285 1.00 44.69 97 PHE A CA 1
ATOM 742 C C . PHE A 1 97 ? 14.174 -8.317 -16.535 1.00 44.69 97 PHE A C 1
ATOM 744 O O . PHE A 1 97 ? 13.719 -7.671 -17.477 1.00 44.69 97 PHE A O 1
ATOM 751 N N . VAL A 1 98 ? 13.394 -8.967 -15.672 1.00 56.38 98 VAL A N 1
ATOM 752 C CA . VAL A 1 98 ? 11.939 -8.788 -15.634 1.00 56.38 98 VAL A CA 1
ATOM 753 C C . VAL A 1 98 ? 11.648 -7.301 -15.404 1.00 56.38 98 VAL A C 1
ATOM 755 O O . VAL A 1 98 ? 12.160 -6.705 -14.456 1.00 56.38 98 VAL A O 1
ATOM 758 N N . VAL A 1 99 ? 10.853 -6.690 -16.287 1.00 52.75 99 VAL A N 1
ATOM 759 C CA . VAL A 1 99 ? 10.452 -5.279 -16.181 1.00 52.75 99 VAL A CA 1
ATOM 760 C C . VAL A 1 99 ? 9.663 -5.073 -14.886 1.00 52.75 99 VAL A C 1
ATOM 762 O O . VAL A 1 99 ? 8.520 -5.517 -14.783 1.00 52.75 99 VAL A O 1
ATOM 765 N N . GLY A 1 100 ? 10.277 -4.378 -13.926 1.00 60.72 100 GLY A N 1
ATOM 766 C CA . GLY A 1 100 ? 9.637 -3.869 -12.712 1.00 60.72 100 GLY A CA 1
ATOM 767 C C . GLY A 1 100 ? 9.314 -4.913 -11.634 1.00 60.72 100 GLY A C 1
ATOM 768 O O . GLY A 1 100 ? 9.223 -6.116 -11.874 1.00 60.72 100 GLY A O 1
ATOM 769 N N . ASN A 1 101 ? 9.105 -4.430 -10.406 1.00 56.88 101 ASN A N 1
ATOM 770 C CA . ASN A 1 101 ? 8.605 -5.235 -9.291 1.00 56.88 101 ASN A CA 1
ATOM 771 C C . ASN A 1 101 ? 7.093 -5.499 -9.451 1.00 56.88 101 ASN A C 1
ATOM 773 O O . ASN A 1 101 ? 6.283 -4.986 -8.685 1.00 56.88 101 ASN A O 1
ATOM 777 N N . LYS A 1 102 ? 6.704 -6.321 -10.435 1.00 57.88 102 LYS A N 1
ATOM 778 C CA . LYS A 1 102 ? 5.298 -6.727 -10.659 1.00 57.88 102 LYS A CA 1
ATOM 779 C C . LYS A 1 102 ? 4.731 -7.631 -9.557 1.00 57.88 102 LYS A C 1
ATOM 781 O O . LYS A 1 102 ? 3.561 -7.995 -9.580 1.00 57.88 102 LYS A O 1
ATOM 786 N N . TYR A 1 103 ? 5.561 -8.021 -8.588 1.00 55.47 103 TYR A N 1
ATOM 787 C CA . TYR A 1 103 ? 5.134 -8.797 -7.424 1.00 55.47 103 TYR A CA 1
ATOM 788 C C . TYR A 1 103 ? 4.243 -7.983 -6.475 1.00 55.47 103 TYR A C 1
ATOM 790 O O . TYR A 1 103 ? 3.391 -8.570 -5.816 1.00 55.47 103 TYR A O 1
ATOM 798 N N . ALA A 1 104 ? 4.402 -6.652 -6.439 1.00 56.88 104 ALA A N 1
ATOM 799 C CA . ALA A 1 104 ? 3.572 -5.757 -5.625 1.00 56.88 104 ALA A CA 1
ATOM 800 C C . ALA A 1 104 ? 2.164 -5.517 -6.208 1.00 56.88 104 ALA A C 1
ATOM 802 O O . ALA A 1 104 ? 1.286 -5.014 -5.518 1.00 56.88 104 ALA A O 1
ATOM 803 N N . GLU A 1 105 ? 1.941 -5.858 -7.480 1.00 57.69 105 GLU A N 1
ATOM 804 C CA . GLU A 1 105 ? 0.634 -5.720 -8.144 1.00 57.69 105 GLU A CA 1
ATOM 805 C C . GLU A 1 105 ? -0.262 -6.946 -7.907 1.00 57.69 105 GLU A C 1
ATOM 807 O O . GLU A 1 105 ? -1.475 -6.876 -8.077 1.00 57.69 105 GLU A O 1
ATOM 812 N N . LYS A 1 106 ? 0.321 -8.077 -7.484 1.00 57.78 106 LYS A N 1
ATOM 813 C CA . LYS A 1 106 ? -0.387 -9.343 -7.257 1.00 57.78 106 LYS A CA 1
ATOM 814 C C . LYS A 1 106 ? -0.680 -9.544 -5.774 1.00 57.78 106 LYS A C 1
ATOM 816 O O . LYS A 1 106 ? -0.094 -10.404 -5.116 1.00 57.78 106 LYS A O 1
ATOM 821 N N . HIS A 1 107 ? -1.594 -8.748 -5.242 1.00 53.25 107 HIS A N 1
ATOM 822 C CA . HIS A 1 107 ? -2.155 -8.939 -3.906 1.00 53.25 107 HIS A CA 1
ATOM 823 C C . HIS A 1 107 ? -3.672 -9.107 -4.050 1.00 53.25 107 HIS A C 1
ATOM 825 O O . HIS A 1 107 ? -4.446 -8.188 -3.821 1.00 53.25 107 HIS A O 1
ATOM 831 N N . GLY A 1 108 ? -4.095 -10.278 -4.532 1.00 54.31 108 GLY A N 1
ATOM 832 C CA . GLY A 1 108 ? -5.493 -10.583 -4.840 1.00 54.31 108 GLY A CA 1
ATOM 833 C C . GLY A 1 108 ? -5.890 -11.925 -4.247 1.00 54.31 108 GLY A C 1
ATOM 834 O O . GLY A 1 108 ? -5.377 -12.954 -4.669 1.00 54.31 108 GLY A O 1
ATOM 835 N N . GLY A 1 109 ? -6.757 -11.899 -3.241 1.00 57.50 109 GLY A N 1
ATOM 836 C CA . GLY A 1 109 ? -7.287 -13.096 -2.577 1.00 57.50 109 GLY A CA 1
ATOM 837 C C . GLY A 1 109 ? -8.378 -12.782 -1.551 1.00 57.50 109 GLY A C 1
ATOM 838 O O . GLY A 1 109 ? -9.164 -13.648 -1.194 1.00 57.50 109 GLY A O 1
ATOM 839 N N . TYR A 1 110 ? -8.479 -11.527 -1.098 1.00 58.31 110 TYR A N 1
ATOM 840 C CA . TYR A 1 110 ? -9.480 -11.123 -0.104 1.00 58.31 110 TYR A CA 1
ATOM 841 C C . TYR A 1 110 ? -10.873 -10.851 -0.680 1.00 58.31 110 TYR A C 1
ATOM 843 O O . TYR A 1 110 ? -11.835 -10.811 0.076 1.00 58.31 110 TYR A O 1
ATOM 851 N N . SER A 1 111 ? -11.001 -10.696 -1.998 1.00 56.75 111 SER A N 1
ATOM 852 C CA . SER A 1 111 ? -12.276 -10.509 -2.705 1.00 56.75 111 SER A CA 1
ATOM 853 C C . SER A 1 111 ? -13.223 -11.707 -2.562 1.00 56.75 111 SER A C 1
ATOM 855 O O . SER A 1 111 ? -14.434 -11.519 -2.559 1.00 56.75 111 SER A O 1
ATOM 857 N N . GLU A 1 112 ? -12.690 -12.915 -2.366 1.00 57.25 112 GLU A N 1
ATOM 858 C CA . GLU A 1 112 ? -13.477 -14.140 -2.158 1.00 57.25 112 GLU A CA 1
ATOM 859 C C . GLU A 1 112 ? -14.114 -14.232 -0.756 1.00 57.25 112 GLU A C 1
ATOM 861 O O . GLU A 1 112 ? -14.978 -15.073 -0.527 1.00 57.25 112 GLU A O 1
ATOM 866 N N . ILE A 1 113 ? -13.709 -13.376 0.193 1.00 60.28 113 ILE A N 1
ATOM 867 C CA . ILE A 1 113 ? -14.042 -13.511 1.626 1.00 60.28 113 ILE A CA 1
ATOM 868 C C . ILE A 1 113 ? -15.140 -12.510 2.067 1.00 60.28 113 ILE A C 1
ATOM 870 O O . ILE A 1 113 ? -15.536 -12.490 3.231 1.00 60.28 113 ILE A O 1
ATOM 874 N N . ILE A 1 114 ? -15.651 -11.651 1.176 1.00 58.88 114 ILE A N 1
ATOM 875 C CA . ILE A 1 114 ? -16.454 -10.475 1.572 1.00 58.88 114 ILE A CA 1
ATOM 876 C C . ILE A 1 114 ? -17.964 -10.705 1.412 1.00 58.88 114 ILE A C 1
ATOM 878 O O . ILE A 1 114 ? -18.430 -11.236 0.408 1.00 58.88 114 ILE A O 1
ATOM 882 N N . ASP A 1 115 ? -18.728 -10.213 2.392 1.00 64.06 115 ASP A N 1
ATOM 883 C CA . ASP A 1 115 ? -20.190 -10.143 2.365 1.00 64.06 115 ASP A CA 1
ATOM 884 C C . ASP A 1 115 ? -20.681 -9.017 1.428 1.00 64.06 115 ASP A C 1
ATOM 886 O O . ASP A 1 115 ? -20.183 -7.884 1.456 1.00 64.06 115 ASP A O 1
ATOM 890 N N . ALA A 1 116 ? -21.663 -9.310 0.573 1.00 61.47 116 ALA A N 1
ATOM 891 C CA . ALA A 1 116 ? -22.001 -8.480 -0.590 1.00 61.47 116 ALA A CA 1
ATOM 892 C C . ALA A 1 116 ? -22.461 -7.051 -0.234 1.00 61.47 116 ALA A C 1
ATOM 894 O O . ALA A 1 116 ? -22.317 -6.136 -1.044 1.00 61.47 116 ALA A O 1
ATOM 895 N N . GLN A 1 117 ? -22.979 -6.828 0.978 1.00 66.00 117 GLN A N 1
ATOM 896 C CA . GLN A 1 117 ? -23.505 -5.527 1.413 1.00 66.00 117 GLN A CA 1
ATOM 897 C C . GLN A 1 117 ? -22.421 -4.448 1.534 1.00 66.00 117 GLN A C 1
ATOM 899 O O . GLN A 1 117 ? -22.628 -3.303 1.124 1.00 66.00 117 GLN A O 1
ATOM 904 N N . HIS A 1 118 ? -21.256 -4.805 2.076 1.00 62.97 118 HIS A N 1
ATOM 905 C CA . HIS A 1 118 ? -20.133 -3.879 2.250 1.00 62.97 118 HIS A CA 1
ATOM 906 C C . HIS A 1 118 ? -19.309 -3.752 0.964 1.00 62.97 118 HIS A C 1
ATOM 908 O O . HIS A 1 118 ? -18.712 -2.703 0.728 1.00 62.97 118 HIS A O 1
ATOM 914 N N . PHE A 1 119 ? -19.342 -4.776 0.104 1.00 62.81 119 PHE A N 1
ATOM 915 C CA . PHE A 1 119 ? -18.711 -4.770 -1.218 1.00 62.81 119 PHE A CA 1
ATOM 916 C C . PHE A 1 119 ? -19.486 -3.931 -2.248 1.00 62.81 119 PHE A C 1
ATOM 918 O O . PHE A 1 119 ? -18.885 -3.186 -3.020 1.00 62.81 119 PHE A O 1
ATOM 925 N N . ALA A 1 120 ? -20.824 -3.976 -2.230 1.00 60.38 120 ALA A N 1
ATOM 926 C CA . ALA A 1 120 ? -21.681 -3.206 -3.139 1.00 60.38 120 ALA A CA 1
ATOM 927 C C . ALA A 1 120 ? -21.546 -1.686 -2.954 1.00 60.38 120 ALA A C 1
ATOM 929 O O . ALA A 1 120 ? -21.726 -0.926 -3.900 1.00 60.38 120 ALA A O 1
ATOM 930 N N . LYS A 1 121 ? -21.164 -1.228 -1.755 1.00 59.34 121 LYS A N 1
ATOM 931 C CA . LYS A 1 121 ? -20.810 0.181 -1.513 1.00 59.34 121 LYS A CA 1
ATOM 932 C C . LYS A 1 121 ? -19.460 0.575 -2.147 1.00 59.34 121 LYS A C 1
ATOM 934 O O . LYS A 1 121 ? -19.129 1.757 -2.149 1.00 59.34 121 LYS A O 1
ATOM 939 N N . ALA A 1 122 ? -18.687 -0.388 -2.660 1.00 56.72 122 ALA A N 1
ATOM 940 C CA . ALA A 1 122 ? -17.293 -0.225 -3.075 1.00 56.72 122 ALA A CA 1
ATOM 941 C C . ALA A 1 122 ? -17.007 -0.541 -4.575 1.00 56.72 122 ALA A C 1
ATOM 943 O O . ALA A 1 122 ? -16.035 -0.010 -5.100 1.00 56.72 122 ALA A O 1
ATOM 944 N N . LEU A 1 123 ? -17.894 -1.299 -5.244 1.00 56.28 123 LEU A N 1
ATOM 945 C CA . LEU A 1 123 ? -18.129 -1.512 -6.700 1.00 56.28 123 LEU A CA 1
ATOM 946 C C . LEU A 1 123 ? -17.010 -2.019 -7.665 1.00 56.28 123 LEU A C 1
ATOM 948 O O . LEU A 1 123 ? -15.841 -1.666 -7.552 1.00 56.28 123 LEU A O 1
ATOM 952 N N . ASP A 1 124 ? -17.464 -2.814 -8.659 1.00 53.66 124 ASP A N 1
ATOM 953 C CA . ASP A 1 124 ? -16.981 -3.190 -10.019 1.00 53.66 124 ASP A CA 1
ATOM 954 C C . ASP A 1 124 ? -15.483 -3.096 -10.386 1.00 53.66 124 ASP A C 1
ATOM 956 O O . ASP A 1 124 ? -15.113 -2.549 -11.428 1.00 53.66 124 ASP A O 1
ATOM 960 N N . ILE A 1 125 ? -14.594 -3.680 -9.581 1.00 53.44 125 ILE A N 1
ATOM 961 C CA . ILE A 1 125 ? -13.147 -3.707 -9.862 1.00 53.44 125 ILE A CA 1
ATOM 962 C C . ILE A 1 125 ? -12.661 -5.158 -10.024 1.00 53.44 125 ILE A C 1
ATOM 964 O O . ILE A 1 125 ? -13.045 -6.024 -9.233 1.00 53.44 125 ILE A O 1
ATOM 968 N N . PRO A 1 126 ? -11.826 -5.465 -11.042 1.00 53.56 126 PRO A N 1
ATOM 969 C CA . PRO A 1 126 ? -11.335 -6.818 -11.281 1.00 53.56 126 PRO A CA 1
ATOM 970 C C . PRO A 1 126 ? -10.541 -7.372 -10.087 1.00 53.56 126 PRO A C 1
ATOM 972 O O . PRO A 1 126 ? -9.728 -6.698 -9.460 1.00 53.56 126 PRO A O 1
ATOM 975 N N . VAL A 1 127 ? -10.777 -8.656 -9.828 1.00 55.16 127 VAL A N 1
ATOM 976 C CA . VAL A 1 127 ? -10.618 -9.378 -8.552 1.00 55.16 127 VAL A CA 1
ATOM 977 C C . VAL A 1 127 ? -9.174 -9.490 -8.018 1.00 55.16 127 VAL A C 1
ATOM 979 O O . VAL A 1 127 ? -8.997 -9.834 -6.853 1.00 55.16 127 VAL A O 1
ATOM 982 N N . ASN A 1 128 ? -8.139 -9.145 -8.798 1.00 57.59 128 ASN A N 1
ATOM 983 C CA . ASN A 1 128 ? -6.742 -9.524 -8.510 1.00 57.59 128 ASN A CA 1
ATOM 984 C C . ASN A 1 128 ? -5.706 -8.384 -8.587 1.00 57.59 128 ASN A C 1
ATOM 986 O O . ASN A 1 128 ? -4.554 -8.640 -8.941 1.00 57.59 128 ASN A O 1
ATOM 990 N N . SER A 1 129 ? -6.095 -7.145 -8.275 1.00 72.50 129 SER A N 1
ATOM 991 C CA . SER A 1 129 ? -5.221 -5.966 -8.400 1.00 72.50 129 SER A CA 1
ATOM 992 C C . SER A 1 129 ? -4.997 -5.227 -7.076 1.00 72.50 129 SER A C 1
ATOM 994 O O . SER A 1 129 ? -5.811 -5.332 -6.159 1.00 72.50 129 SER A O 1
ATOM 996 N N . LEU A 1 130 ? -3.933 -4.421 -6.997 1.00 78.19 130 LEU A N 1
ATOM 997 C CA . LEU A 1 130 ? -3.651 -3.525 -5.864 1.00 78.19 130 LEU A CA 1
ATOM 998 C C . LEU A 1 130 ? -4.852 -2.613 -5.542 1.00 78.19 130 LEU A C 1
ATOM 1000 O O . LEU A 1 130 ? -5.139 -2.325 -4.380 1.00 78.19 130 LEU A O 1
ATOM 1004 N N . GLU A 1 131 ? -5.602 -2.203 -6.563 1.00 76.31 131 GLU A N 1
ATOM 1005 C CA . GLU A 1 131 ? -6.832 -1.425 -6.422 1.00 76.31 131 GLU A CA 1
ATOM 1006 C C . GLU A 1 131 ? -7.922 -2.201 -5.673 1.00 76.31 131 GLU A C 1
ATOM 1008 O O . GLU A 1 131 ? -8.624 -1.618 -4.850 1.00 76.31 131 GLU A O 1
ATOM 1013 N N . ALA A 1 132 ? -8.031 -3.513 -5.892 1.00 75.00 132 ALA A N 1
ATOM 1014 C CA . ALA A 1 132 ? -8.985 -4.357 -5.180 1.00 75.00 132 ALA A CA 1
ATOM 1015 C C . ALA A 1 132 ? -8.631 -4.465 -3.685 1.00 75.00 132 ALA A C 1
ATOM 1017 O O . ALA A 1 132 ? -9.524 -4.416 -2.841 1.00 75.00 132 ALA A O 1
ATOM 1018 N N . GLU A 1 133 ? -7.340 -4.526 -3.332 1.00 79.12 133 GLU A N 1
ATOM 1019 C CA . GLU A 1 133 ? -6.904 -4.471 -1.928 1.00 79.12 133 GLU A CA 1
ATOM 1020 C C . GLU A 1 133 ? -7.241 -3.110 -1.295 1.00 79.12 133 GLU A C 1
ATOM 1022 O O . GLU A 1 133 ? -7.745 -3.055 -0.174 1.00 79.12 133 GLU A O 1
ATOM 1027 N N . ILE A 1 134 ? -7.048 -2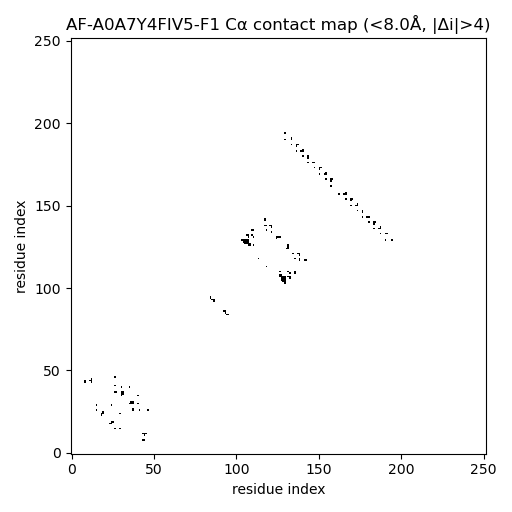.000 -2.015 1.00 85.25 134 ILE A N 1
ATOM 1028 C CA . ILE A 1 134 ? -7.437 -0.662 -1.532 1.00 85.25 134 ILE A CA 1
ATOM 1029 C C . ILE A 1 134 ? -8.946 -0.597 -1.260 1.00 85.25 134 ILE A C 1
ATOM 1031 O O . ILE A 1 134 ? -9.369 -0.064 -0.233 1.00 85.25 134 ILE A O 1
ATOM 1035 N N . VAL A 1 135 ? -9.761 -1.139 -2.165 1.00 82.88 135 VAL A N 1
ATOM 1036 C CA . VAL A 1 135 ? -11.224 -1.199 -2.035 1.00 82.88 135 VAL A CA 1
ATOM 1037 C C . VAL A 1 135 ? -11.625 -2.058 -0.836 1.00 82.88 135 VAL A C 1
ATOM 1039 O O . VAL A 1 135 ? -12.460 -1.632 -0.040 1.00 82.88 135 VAL A O 1
ATOM 1042 N N . PHE A 1 136 ? -10.969 -3.203 -0.641 1.00 81.50 136 PHE A N 1
ATOM 1043 C CA . PHE A 1 136 ? -11.170 -4.069 0.520 1.00 81.50 136 PHE A CA 1
ATOM 1044 C C . PHE A 1 136 ? -10.844 -3.365 1.842 1.00 81.50 136 PHE A C 1
ATOM 1046 O O . PHE A 1 136 ? -11.631 -3.392 2.790 1.00 81.50 136 PHE A O 1
ATOM 1053 N N . MET A 1 137 ? -9.700 -2.686 1.922 1.00 88.06 137 MET A N 1
ATOM 1054 C CA . MET A 1 137 ? -9.334 -1.965 3.139 1.00 88.06 137 MET A CA 1
ATOM 1055 C C . MET A 1 137 ? -10.323 -0.821 3.420 1.00 88.06 137 MET A C 1
ATOM 1057 O O . MET A 1 137 ? -10.679 -0.590 4.574 1.00 88.06 137 MET A O 1
ATOM 1061 N N . ARG A 1 138 ? -10.844 -0.155 2.378 1.00 88.69 138 ARG A N 1
ATOM 1062 C CA . ARG A 1 138 ? -11.905 0.862 2.504 1.00 88.69 138 ARG A CA 1
ATOM 1063 C C . ARG A 1 138 ? -13.238 0.273 2.977 1.00 88.69 138 ARG A C 1
ATOM 1065 O O . ARG A 1 138 ? -13.871 0.867 3.847 1.00 88.69 138 ARG A O 1
ATOM 1072 N N . SER A 1 139 ? -13.659 -0.889 2.470 1.00 86.56 139 SER A N 1
ATOM 1073 C CA . SER A 1 139 ? -14.882 -1.549 2.954 1.00 86.56 139 SER A CA 1
ATOM 1074 C C . SER A 1 139 ? -14.733 -1.990 4.411 1.00 86.56 139 SER A C 1
ATOM 1076 O O . SER A 1 139 ? -15.668 -1.853 5.201 1.00 86.56 139 SER A O 1
ATOM 1078 N N . LYS A 1 140 ? -13.540 -2.457 4.801 1.00 87.25 140 LYS A N 1
ATOM 1079 C CA . LYS A 1 140 ? -13.243 -2.820 6.190 1.00 87.25 140 LYS A CA 1
ATOM 1080 C C . LYS A 1 140 ? -13.270 -1.610 7.123 1.00 87.25 140 LYS A C 1
ATOM 1082 O O . LYS A 1 140 ? -13.828 -1.702 8.214 1.00 87.25 140 LYS A O 1
ATOM 1087 N N . LEU A 1 141 ? -12.726 -0.477 6.677 1.00 91.44 141 LEU A N 1
ATOM 1088 C CA . LEU A 1 141 ? -12.803 0.792 7.400 1.00 91.44 141 LEU A CA 1
ATOM 1089 C C . LEU A 1 141 ? -14.265 1.206 7.636 1.00 91.44 141 LEU A C 1
ATOM 1091 O O . LEU A 1 141 ? -14.638 1.566 8.749 1.00 91.44 141 LEU A O 1
ATOM 1095 N N . PHE A 1 142 ? -15.120 1.061 6.621 1.00 89.75 142 PHE A N 1
ATOM 1096 C CA . PHE A 1 142 ? -16.548 1.347 6.753 1.00 89.75 142 PHE A CA 1
ATOM 1097 C C . PHE A 1 142 ? -17.254 0.420 7.764 1.00 89.75 142 PHE A C 1
ATOM 1099 O O . PHE A 1 142 ? -18.045 0.889 8.579 1.00 89.75 142 PHE A O 1
ATOM 1106 N N . GLN A 1 143 ? -16.922 -0.876 7.784 1.00 90.75 143 GLN A N 1
ATOM 1107 C CA . GLN A 1 143 ? -17.437 -1.819 8.789 1.00 90.75 143 GLN A CA 1
ATOM 1108 C C . GLN A 1 143 ? -17.049 -1.419 10.225 1.00 90.75 143 GLN A C 1
ATOM 1110 O O . GLN A 1 143 ? -17.843 -1.569 11.160 1.00 90.75 143 GLN A O 1
ATOM 1115 N N . ILE A 1 144 ? -15.828 -0.912 10.416 1.00 92.81 144 ILE A N 1
ATOM 1116 C CA . ILE A 1 144 ? -15.378 -0.399 11.715 1.00 92.81 144 ILE A CA 1
ATOM 1117 C C . ILE A 1 144 ? -16.179 0.835 12.107 1.00 92.81 144 ILE A C 1
ATOM 1119 O O . ILE A 1 144 ? -16.621 0.904 13.250 1.00 92.81 144 ILE A O 1
ATOM 1123 N N . PHE A 1 145 ? -16.458 1.752 11.177 1.00 92.88 145 PHE A N 1
ATOM 1124 C CA . PHE A 1 145 ? -17.309 2.907 11.468 1.00 92.88 145 PHE A CA 1
ATOM 1125 C C . PHE A 1 145 ? -18.733 2.516 11.880 1.00 92.88 145 PHE A C 1
ATOM 1127 O O . PHE A 1 145 ? -19.247 3.070 12.852 1.00 92.88 145 PHE A O 1
ATOM 1134 N N . GLU A 1 146 ? -19.355 1.531 11.223 1.00 93.31 146 GLU A N 1
ATOM 1135 C CA . GLU A 1 146 ? -20.666 1.011 11.650 1.00 93.31 146 GLU A CA 1
ATOM 1136 C C . GLU A 1 146 ? -20.601 0.400 13.059 1.00 93.31 146 GLU A C 1
ATOM 1138 O O . GLU A 1 146 ? -21.462 0.664 13.905 1.00 93.31 146 GLU A O 1
ATOM 1143 N N . SER A 1 147 ? -19.545 -0.366 13.346 1.00 93.81 147 SER A N 1
ATOM 1144 C CA . SER A 1 147 ? -19.331 -0.969 14.667 1.00 93.81 147 SER A CA 1
ATOM 1145 C C . SER A 1 147 ? -19.114 0.097 15.747 1.00 93.81 147 SER A C 1
ATOM 1147 O O . SER A 1 147 ? -19.719 0.024 16.816 1.00 93.81 147 SER A O 1
ATOM 1149 N N . LYS A 1 148 ? -18.318 1.129 15.448 1.00 94.62 148 LYS A N 1
ATOM 1150 C CA . LYS A 1 148 ? -18.030 2.273 16.321 1.00 94.62 148 LYS A CA 1
ATOM 1151 C C . LYS A 1 148 ? -19.299 3.061 16.631 1.00 94.62 148 LYS A C 1
ATOM 1153 O O . LYS A 1 148 ? -19.575 3.330 17.795 1.00 94.62 148 LYS A O 1
ATOM 1158 N N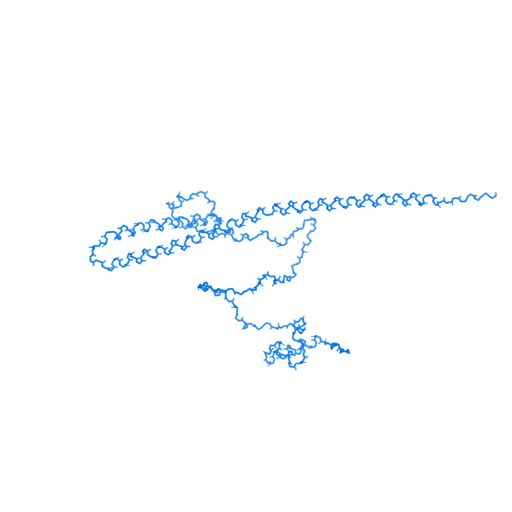 . ALA A 1 149 ? -20.134 3.331 15.628 1.00 94.88 149 ALA A N 1
ATOM 1159 C CA . ALA A 1 149 ? -21.431 3.975 15.829 1.00 94.88 149 ALA A CA 1
ATOM 1160 C C . ALA A 1 149 ? -22.359 3.136 16.731 1.00 94.88 149 ALA A C 1
ATOM 1162 O O . ALA A 1 149 ? -23.016 3.674 17.626 1.00 94.88 149 ALA A O 1
ATOM 1163 N N . SER A 1 150 ? -22.385 1.808 16.552 1.00 94.94 150 SER A N 1
ATOM 1164 C CA . SER A 1 150 ? -23.162 0.917 17.423 1.00 94.94 150 SER A CA 1
ATOM 1165 C C . SER A 1 150 ? -22.641 0.898 18.864 1.00 94.94 150 SER A C 1
ATOM 1167 O O . SER A 1 150 ? -23.454 0.855 19.790 1.00 94.94 150 SER A O 1
ATOM 1169 N N . VAL A 1 151 ? -21.321 0.895 19.074 1.00 94.88 151 VAL A N 1
ATOM 1170 C CA . VAL A 1 151 ? -20.709 0.938 20.414 1.00 94.88 151 VAL A CA 1
ATOM 1171 C C . VAL A 1 151 ? -20.997 2.279 21.082 1.00 94.88 151 VAL A C 1
ATOM 1173 O O . VAL A 1 151 ? -21.468 2.288 22.214 1.00 94.88 151 VAL A O 1
ATOM 1176 N N . GLN A 1 152 ? -20.838 3.395 20.367 1.00 93.88 152 GLN A N 1
ATOM 1177 C CA . GLN A 1 152 ? -21.149 4.736 20.872 1.00 93.88 152 GLN A CA 1
ATOM 1178 C C . GLN A 1 152 ? -22.613 4.880 21.296 1.00 93.88 152 GLN A C 1
ATOM 1180 O O . GLN A 1 152 ? -22.894 5.456 22.347 1.00 93.88 152 GLN A O 1
ATOM 1185 N N . LYS A 1 153 ? -23.554 4.309 20.531 1.00 94.31 153 LYS A N 1
ATOM 1186 C CA . LYS A 1 153 ? -24.971 4.300 20.915 1.00 94.31 153 LYS A CA 1
ATOM 1187 C C . LYS A 1 153 ? -25.203 3.539 22.225 1.00 94.31 153 LYS A C 1
ATOM 1189 O O . LYS A 1 153 ? -25.858 4.062 23.119 1.00 94.31 153 LYS A O 1
ATOM 1194 N N . ARG A 1 154 ? -24.630 2.337 22.365 1.00 93.19 154 ARG A N 1
ATOM 1195 C CA . ARG A 1 154 ? -24.712 1.547 23.612 1.00 93.19 154 ARG A CA 1
ATOM 1196 C C . ARG A 1 154 ? -24.063 2.272 24.785 1.00 93.19 154 AR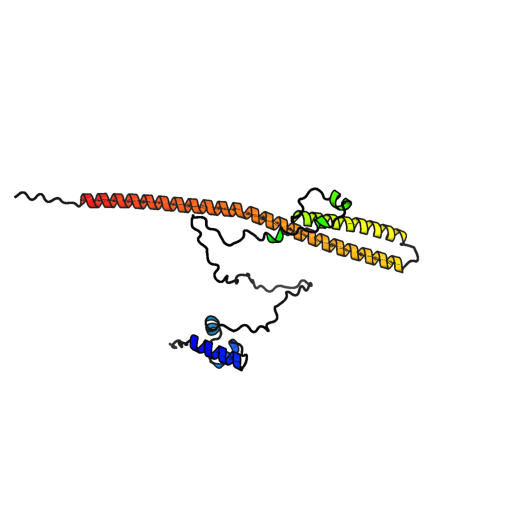G A C 1
ATOM 1198 O O . ARG A 1 154 ? -24.553 2.204 25.903 1.00 93.19 154 ARG A O 1
ATOM 1205 N N . LEU A 1 155 ? -22.972 2.979 24.524 1.00 90.88 155 LEU A N 1
ATOM 1206 C CA . LEU A 1 155 ? -22.263 3.754 25.527 1.00 90.88 155 LEU A CA 1
ATOM 1207 C C . LEU A 1 155 ? -23.145 4.893 26.055 1.00 90.88 155 LEU A C 1
ATOM 1209 O O . LEU A 1 155 ? -23.258 5.050 27.266 1.00 90.88 155 LEU A O 1
ATOM 1213 N N . ALA A 1 156 ? -23.854 5.608 25.175 1.00 91.19 156 ALA A N 1
ATOM 1214 C CA . ALA A 1 156 ? -24.822 6.635 25.568 1.00 91.19 156 ALA A CA 1
ATOM 1215 C C . ALA A 1 156 ? -25.974 6.096 26.439 1.00 91.19 156 ALA A C 1
ATOM 1217 O O . ALA A 1 156 ? -26.444 6.806 27.321 1.00 91.19 156 ALA A O 1
ATOM 1218 N N . GLU A 1 157 ? -26.406 4.850 26.223 1.00 89.56 157 GLU A N 1
ATOM 1219 C CA . GLU A 1 157 ? -27.451 4.193 27.027 1.00 89.56 157 GLU A CA 1
ATOM 1220 C C . GLU A 1 157 ? -26.954 3.755 28.418 1.00 89.56 157 GLU A C 1
ATOM 1222 O O . GLU A 1 157 ? -27.736 3.692 29.365 1.00 89.56 157 GLU A O 1
ATOM 1227 N N . VAL A 1 158 ? -25.662 3.432 28.548 1.00 88.94 158 VAL A N 1
ATOM 1228 C CA . VAL A 1 158 ? -25.051 2.960 29.804 1.00 88.94 158 VAL A CA 1
ATOM 1229 C C . VAL A 1 158 ? -24.560 4.122 30.675 1.00 88.94 158 VAL A C 1
ATOM 1231 O O . VAL A 1 158 ? -24.516 3.979 31.901 1.00 88.94 158 VAL A O 1
ATOM 1234 N N . ILE A 1 159 ? -24.234 5.277 30.080 1.00 84.75 159 ILE A N 1
ATOM 1235 C CA . ILE A 1 159 ? -23.869 6.495 30.818 1.00 84.75 159 ILE A CA 1
ATOM 1236 C C . ILE A 1 159 ? -24.992 6.858 31.803 1.00 84.75 159 ILE A C 1
ATOM 1238 O O . ILE A 1 159 ? -26.132 7.095 31.415 1.00 84.75 159 ILE A O 1
ATOM 1242 N N . GLY A 1 160 ? -24.651 6.925 33.093 1.00 81.44 160 GLY A N 1
ATOM 1243 C CA . GLY A 1 160 ? -25.589 7.253 34.174 1.00 81.44 160 GLY A CA 1
ATOM 1244 C C . GLY A 1 160 ? -26.254 6.046 34.842 1.00 81.44 160 GLY A C 1
ATOM 1245 O O . GLY A 1 160 ? -27.054 6.233 35.753 1.00 81.44 160 GLY A O 1
ATOM 1246 N N . THR A 1 161 ? -25.918 4.821 34.429 1.00 85.62 161 THR A N 1
ATOM 1247 C CA . THR A 1 161 ? -26.308 3.590 35.135 1.00 85.62 161 THR A CA 1
ATOM 1248 C C . THR A 1 161 ? -25.162 3.072 36.009 1.00 85.62 161 THR A C 1
ATOM 1250 O O . THR A 1 161 ? -23.996 3.236 35.656 1.00 85.62 161 THR A O 1
ATOM 1253 N N . ASP A 1 162 ? -25.470 2.366 37.101 1.00 86.50 162 ASP A N 1
ATOM 1254 C CA . ASP A 1 162 ? -24.468 1.791 38.026 1.00 86.50 162 ASP A CA 1
ATOM 1255 C C . ASP A 1 162 ? -23.709 0.569 37.452 1.00 86.50 162 ASP A C 1
ATOM 1257 O O . ASP A 1 162 ? -23.071 -0.192 38.178 1.00 86.50 162 ASP A O 1
ATOM 1261 N N . LYS A 1 163 ? -23.775 0.337 36.135 1.00 85.69 163 LYS A N 1
ATOM 1262 C CA . LYS A 1 163 ? -23.145 -0.806 35.454 1.00 85.69 163 LYS A CA 1
ATOM 1263 C C . LYS A 1 163 ? -21.710 -0.475 35.035 1.00 85.69 163 LYS A C 1
ATOM 1265 O O . LYS A 1 163 ? -21.409 -0.376 33.844 1.00 85.69 163 LYS A O 1
ATOM 1270 N N . THR A 1 164 ? -20.828 -0.324 36.019 1.00 85.50 164 THR A N 1
ATOM 1271 C CA . THR A 1 164 ? -19.410 0.036 35.831 1.00 85.50 164 THR A CA 1
ATOM 1272 C C . THR A 1 164 ? -18.661 -0.927 34.911 1.00 85.50 164 THR A C 1
ATOM 1274 O O . THR A 1 164 ? -17.947 -0.489 34.014 1.00 85.50 164 THR A O 1
ATOM 1277 N N . ASP A 1 165 ? -18.894 -2.230 35.054 1.00 89.19 165 ASP A N 1
ATOM 1278 C CA . ASP A 1 165 ? -18.162 -3.258 34.300 1.00 89.19 165 ASP A CA 1
ATOM 1279 C C . ASP A 1 165 ? -18.529 -3.239 32.805 1.00 89.19 165 ASP A C 1
ATOM 1281 O O . ASP A 1 165 ? -17.693 -3.438 31.922 1.00 89.19 165 ASP A O 1
ATOM 1285 N N . ALA A 1 166 ? -19.799 -2.950 32.501 1.00 89.12 166 ALA A N 1
ATOM 1286 C CA . ALA A 1 166 ? -20.274 -2.810 31.127 1.00 89.12 166 ALA A CA 1
ATOM 1287 C C . ALA A 1 166 ? -19.728 -1.532 30.474 1.00 89.12 166 ALA A C 1
ATOM 1289 O O . ALA A 1 166 ? -19.395 -1.546 29.288 1.00 89.12 166 ALA A O 1
ATOM 1290 N N . LEU A 1 167 ? -19.611 -0.446 31.245 1.00 92.06 167 LEU A N 1
ATOM 1291 C CA . LEU A 1 167 ? -19.003 0.803 30.791 1.00 92.06 167 LEU A CA 1
ATOM 1292 C C . LEU A 1 167 ? -17.529 0.588 30.427 1.00 92.06 167 LEU A C 1
ATOM 1294 O O . LEU A 1 167 ? -17.117 0.964 29.331 1.00 92.06 167 LEU A O 1
ATOM 1298 N N . GLU A 1 168 ? -16.755 -0.050 31.308 1.00 91.69 168 GLU A N 1
ATOM 1299 C CA . GLU A 1 168 ? -15.339 -0.345 31.069 1.00 91.69 168 GLU A CA 1
ATOM 1300 C C . GLU A 1 168 ? -15.154 -1.220 29.820 1.00 91.69 168 GLU A C 1
ATOM 1302 O O . GLU A 1 168 ? -14.345 -0.906 28.948 1.00 91.69 168 GLU A O 1
ATOM 1307 N N . SER A 1 169 ? -15.967 -2.270 29.670 1.00 92.88 169 SER A N 1
ATOM 1308 C CA . SER A 1 169 ? -15.925 -3.141 28.490 1.00 92.88 169 SER A CA 1
ATOM 1309 C C . SER A 1 169 ? -16.213 -2.385 27.183 1.00 92.88 169 SER A C 1
ATOM 1311 O O . SER A 1 169 ? -15.510 -2.583 26.189 1.00 92.88 169 SER A O 1
ATOM 1313 N N . LEU A 1 170 ? -17.210 -1.492 27.175 1.00 93.56 170 LEU A N 1
ATOM 1314 C CA . LEU A 1 170 ? -17.553 -0.673 26.005 1.00 93.56 170 LEU A CA 1
ATOM 1315 C C . LEU A 1 170 ? -16.473 0.362 25.676 1.00 93.56 170 LEU A C 1
ATOM 1317 O O . LEU A 1 170 ? -16.171 0.554 24.499 1.00 93.56 170 LEU A O 1
ATOM 1321 N N . MET A 1 171 ? -15.864 0.987 26.686 1.00 92.56 171 MET A N 1
ATOM 1322 C CA . MET A 1 171 ? -14.735 1.905 26.497 1.00 92.56 171 MET A CA 1
ATOM 1323 C C . MET A 1 171 ? -13.521 1.177 25.911 1.00 92.56 171 MET A C 1
ATOM 1325 O O . MET A 1 171 ? -12.940 1.644 24.935 1.00 92.56 171 MET A O 1
ATOM 1329 N N . ASN A 1 172 ? -13.196 -0.014 26.417 1.00 95.19 172 ASN A N 1
ATOM 1330 C CA . ASN A 1 172 ? -12.104 -0.829 25.881 1.00 95.19 172 ASN A CA 1
ATOM 1331 C C . ASN A 1 172 ? -12.373 -1.265 24.431 1.00 95.19 172 ASN A C 1
ATOM 1333 O O . ASN A 1 172 ? -11.472 -1.229 23.592 1.00 95.19 172 ASN A O 1
ATOM 1337 N N . MET A 1 173 ? -13.618 -1.636 24.103 1.00 95.00 173 MET A N 1
ATOM 1338 C CA . MET A 1 173 ? -14.021 -1.916 22.719 1.00 95.00 173 MET A CA 1
ATOM 1339 C C . MET A 1 173 ? -13.874 -0.687 21.817 1.00 95.00 173 MET A C 1
ATOM 1341 O O . MET A 1 173 ? -13.417 -0.822 20.685 1.00 95.00 173 MET A O 1
ATOM 1345 N N . GLN A 1 174 ? -14.234 0.500 22.308 1.00 94.81 174 GLN A N 1
ATOM 1346 C CA . GLN A 1 174 ? -14.080 1.753 21.574 1.00 94.81 174 GLN A CA 1
ATOM 1347 C C . GLN A 1 174 ? -12.604 2.027 21.252 1.00 94.81 174 GLN A C 1
ATOM 1349 O O . GLN A 1 174 ? -12.274 2.236 20.087 1.00 94.81 174 GLN A O 1
ATOM 1354 N N . THR A 1 175 ? -11.712 1.928 22.241 1.00 95.44 175 THR A N 1
ATOM 1355 C CA . THR A 1 175 ? -10.264 2.091 22.032 1.00 95.44 175 THR A CA 1
ATOM 1356 C C . THR A 1 175 ? -9.711 1.055 21.051 1.00 95.44 175 THR A C 1
ATOM 1358 O O . THR A 1 175 ? -8.965 1.404 20.141 1.00 95.44 175 THR A O 1
ATOM 1361 N N . ALA A 1 176 ? -10.125 -0.212 21.159 1.00 95.94 176 ALA A N 1
ATOM 1362 C CA . ALA A 1 176 ? -9.694 -1.258 20.231 1.00 95.94 176 ALA A CA 1
ATOM 1363 C C . ALA A 1 176 ? -10.148 -0.993 18.781 1.00 95.94 176 ALA A C 1
ATOM 1365 O O . ALA A 1 176 ? -9.414 -1.295 17.832 1.00 95.94 176 ALA A O 1
ATOM 1366 N N . LEU A 1 177 ? -11.349 -0.428 18.599 1.00 96.50 177 LEU A N 1
ATOM 1367 C CA . LEU A 1 177 ? -11.848 -0.005 17.291 1.00 96.50 177 LEU A CA 1
ATOM 1368 C C . LEU A 1 177 ? -11.051 1.187 16.749 1.00 96.50 177 LEU A C 1
ATOM 1370 O O . LEU A 1 177 ? -10.668 1.139 15.580 1.00 96.50 177 LEU A O 1
ATOM 1374 N N . ASP A 1 178 ? -10.740 2.182 17.582 1.00 95.44 178 ASP A N 1
ATOM 1375 C CA . ASP A 1 178 ? -9.922 3.345 17.210 1.00 95.44 178 ASP A CA 1
ATOM 1376 C C . ASP A 1 178 ? -8.520 2.915 16.738 1.00 95.44 178 ASP A C 1
ATOM 1378 O O . ASP A 1 178 ?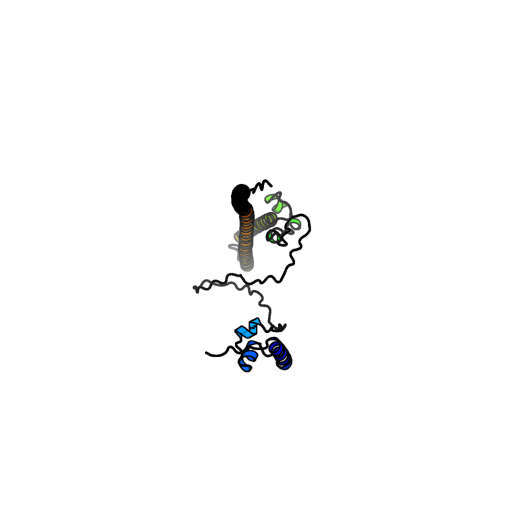 -8.081 3.284 15.650 1.00 95.44 178 ASP A O 1
ATOM 1382 N N . GLU A 1 179 ? -7.855 2.012 17.461 1.00 96.12 179 GLU A N 1
ATOM 1383 C CA . GLU A 1 179 ? -6.572 1.465 17.007 1.00 96.12 179 GLU A CA 1
ATOM 1384 C C . GLU A 1 179 ? -6.695 0.679 15.690 1.00 96.12 179 GLU A C 1
ATOM 1386 O O . GLU A 1 179 ? -5.790 0.672 14.850 1.00 96.12 179 GLU A O 1
ATOM 1391 N N . SER A 1 180 ? -7.799 -0.054 15.505 1.00 93.19 180 SER A N 1
ATOM 1392 C CA . SER A 1 180 ? -8.031 -0.807 14.269 1.00 93.19 180 SER A CA 1
ATOM 1393 C C . SER A 1 180 ? -8.273 0.113 13.068 1.00 93.19 180 SER A C 1
ATOM 1395 O O . SER A 1 180 ? -7.813 -0.198 11.967 1.00 93.19 180 SER A O 1
ATOM 1397 N N . GLU A 1 181 ? -8.924 1.255 13.293 1.00 95.06 181 GLU A N 1
ATOM 1398 C CA . GLU A 1 181 ? -9.149 2.320 12.316 1.00 95.06 181 GLU A CA 1
ATOM 1399 C C . GLU A 1 181 ? -7.818 2.922 11.856 1.00 95.06 181 GLU A C 1
ATOM 1401 O O . GLU A 1 181 ? -7.551 2.995 10.652 1.00 95.06 181 GLU A O 1
ATOM 1406 N N . GLU A 1 182 ? -6.941 3.270 12.800 1.00 95.88 182 GLU A N 1
ATOM 1407 C CA . GLU A 1 182 ? -5.610 3.809 12.510 1.00 95.88 182 GLU A CA 1
ATOM 1408 C C . GLU A 1 182 ? -4.757 2.816 11.708 1.00 95.88 182 GLU A C 1
ATOM 1410 O O . GLU A 1 182 ? -4.170 3.177 10.684 1.00 95.88 182 GLU A O 1
ATOM 1415 N N . ARG A 1 183 ? -4.742 1.533 12.108 1.00 93.81 183 ARG A N 1
ATOM 1416 C CA . ARG A 1 183 ? -4.000 0.474 11.396 1.00 93.81 183 ARG A CA 1
ATOM 1417 C C . ARG A 1 183 ? -4.453 0.323 9.944 1.00 93.81 183 ARG A C 1
ATOM 1419 O O . ARG A 1 183 ? -3.622 0.181 9.044 1.00 93.81 183 ARG A O 1
ATOM 1426 N N . ILE A 1 184 ? -5.761 0.341 9.702 1.00 93.50 184 ILE A N 1
ATOM 1427 C CA . ILE A 1 184 ? -6.320 0.200 8.352 1.00 93.50 184 ILE A CA 1
ATOM 1428 C C . ILE A 1 184 ? -6.072 1.455 7.522 1.00 93.50 184 ILE A C 1
ATOM 1430 O O . ILE A 1 184 ? -5.710 1.338 6.351 1.00 93.50 184 ILE A O 1
ATOM 1434 N N . THR A 1 185 ? -6.191 2.637 8.120 1.00 93.06 185 THR A N 1
ATOM 1435 C CA . THR A 1 185 ? -5.908 3.911 7.448 1.00 93.06 185 THR A CA 1
ATOM 1436 C C . THR A 1 185 ? -4.447 3.980 7.007 1.00 93.06 185 THR A C 1
ATOM 1438 O O . THR A 1 185 ? -4.174 4.199 5.827 1.00 93.06 185 THR A O 1
ATOM 1441 N N . ALA A 1 186 ? -3.505 3.641 7.893 1.00 94.88 186 ALA A N 1
ATOM 1442 C CA . ALA A 1 186 ? -2.084 3.560 7.557 1.00 94.88 186 ALA A CA 1
ATOM 1443 C C . ALA A 1 186 ? -1.804 2.550 6.426 1.00 94.88 186 ALA A C 1
ATOM 1445 O O . ALA A 1 186 ? -0.970 2.789 5.545 1.00 94.88 186 ALA A O 1
ATOM 1446 N N . ARG A 1 187 ? -2.528 1.420 6.401 1.00 91.62 187 ARG A N 1
ATOM 1447 C CA . ARG A 1 187 ? -2.434 0.444 5.306 1.00 91.62 187 ARG A CA 1
ATOM 1448 C C . ARG A 1 187 ? -2.955 1.021 3.989 1.00 91.62 187 ARG A C 1
ATOM 1450 O O . ARG A 1 187 ? -2.275 0.865 2.977 1.00 91.62 187 ARG A O 1
ATOM 1457 N N . ILE A 1 188 ? -4.101 1.705 3.987 1.00 91.00 188 ILE A N 1
ATOM 1458 C CA . ILE A 1 188 ? -4.657 2.365 2.792 1.00 91.00 188 ILE A CA 1
ATOM 1459 C C . ILE A 1 188 ? -3.656 3.378 2.230 1.00 91.00 188 ILE A C 1
ATOM 1461 O O . ILE A 1 188 ? -3.382 3.360 1.031 1.00 91.00 188 ILE A O 1
ATOM 1465 N N . GLU A 1 189 ? -3.071 4.222 3.079 1.00 92.75 189 GLU A N 1
ATOM 1466 C CA . GLU A 1 189 ? -2.074 5.215 2.667 1.00 92.75 189 GLU A CA 1
ATOM 1467 C C . GLU A 1 189 ? -0.820 4.563 2.068 1.00 92.75 189 GLU A C 1
ATOM 1469 O O . GLU A 1 189 ? -0.318 4.998 1.029 1.00 92.75 189 GLU A O 1
ATOM 1474 N N . SER A 1 190 ? -0.334 3.480 2.680 1.00 92.25 190 SER A N 1
ATOM 1475 C CA . SER A 1 190 ? 0.808 2.707 2.179 1.00 92.25 190 SER A CA 1
ATOM 1476 C C . SER A 1 190 ? 0.540 2.096 0.797 1.00 92.25 190 SER A C 1
ATOM 1478 O O . SER A 1 190 ? 1.371 2.214 -0.114 1.00 92.25 190 SER A O 1
ATOM 1480 N N . LEU A 1 191 ? -0.639 1.494 0.609 1.00 88.25 191 LEU A N 1
ATOM 1481 C CA . LEU A 1 191 ? -1.053 0.916 -0.671 1.00 88.25 191 LEU A CA 1
ATOM 1482 C C . LEU A 1 191 ? -1.217 2.003 -1.739 1.00 88.25 191 LEU A C 1
ATOM 1484 O O . LEU A 1 191 ? -0.703 1.858 -2.845 1.00 88.25 191 LEU A O 1
ATOM 1488 N N . GLN A 1 192 ? -1.829 3.140 -1.399 1.00 89.06 192 GLN A N 1
ATOM 1489 C CA . GLN A 1 192 ? -1.961 4.286 -2.306 1.00 89.06 192 GLN A CA 1
ATOM 1490 C C . GLN A 1 192 ? -0.607 4.879 -2.705 1.00 89.06 192 GLN A C 1
ATOM 1492 O O . GLN A 1 192 ? -0.404 5.241 -3.864 1.00 89.06 192 GLN A O 1
ATOM 1497 N N . LYS A 1 193 ? 0.340 4.971 -1.766 1.00 89.38 193 LYS A N 1
ATOM 1498 C CA . LYS A 1 193 ? 1.708 5.409 -2.062 1.00 89.38 193 LYS A CA 1
ATOM 1499 C C . LYS A 1 193 ? 2.393 4.451 -3.034 1.00 89.38 193 LYS A C 1
ATOM 1501 O O . LYS A 1 193 ? 3.064 4.898 -3.959 1.00 89.38 193 LYS A O 1
ATOM 1506 N N . THR A 1 194 ? 2.200 3.147 -2.850 1.00 87.00 194 THR A N 1
ATOM 1507 C CA . THR A 1 194 ? 2.742 2.118 -3.747 1.00 87.00 194 THR A CA 1
ATOM 1508 C C . THR A 1 194 ? 2.119 2.210 -5.140 1.00 87.00 194 THR A C 1
ATOM 1510 O O . THR A 1 194 ? 2.856 2.204 -6.122 1.00 87.00 194 THR A O 1
ATOM 1513 N N . ALA A 1 195 ? 0.801 2.406 -5.231 1.00 84.88 195 ALA A N 1
ATOM 1514 C CA . ALA A 1 195 ? 0.100 2.600 -6.500 1.00 84.88 195 ALA A CA 1
ATOM 1515 C C . ALA A 1 195 ? 0.651 3.809 -7.277 1.00 84.88 195 ALA A C 1
ATOM 1517 O O . ALA A 1 195 ? 1.054 3.675 -8.430 1.00 84.88 195 ALA A O 1
ATOM 1518 N N . LYS A 1 196 ? 0.786 4.967 -6.614 1.00 84.56 196 LYS A N 1
ATOM 1519 C CA . LYS A 1 196 ? 1.373 6.179 -7.217 1.00 84.56 196 LYS A CA 1
ATOM 1520 C C . LYS A 1 196 ? 2.831 5.987 -7.631 1.00 84.56 196 LYS A C 1
ATOM 1522 O O . LYS A 1 196 ? 3.253 6.491 -8.667 1.00 84.56 196 LYS A O 1
ATOM 1527 N N . ASN A 1 197 ? 3.617 5.262 -6.836 1.00 82.06 197 ASN A N 1
ATOM 1528 C CA . ASN A 1 197 ? 5.004 4.965 -7.187 1.00 82.06 197 ASN A CA 1
ATOM 1529 C C . ASN A 1 197 ? 5.080 4.101 -8.450 1.00 82.06 197 ASN A C 1
ATOM 1531 O O . ASN A 1 197 ? 5.873 4.411 -9.338 1.00 82.06 197 ASN A O 1
ATOM 1535 N N . ASN A 1 198 ? 4.237 3.072 -8.558 1.00 80.12 198 ASN A N 1
ATOM 1536 C CA . ASN A 1 198 ? 4.151 2.243 -9.758 1.00 80.12 198 ASN A CA 1
ATOM 1537 C C . ASN A 1 198 ? 3.738 3.081 -10.979 1.00 80.12 198 ASN A C 1
ATOM 1539 O O . ASN A 1 198 ? 4.410 3.009 -12.002 1.00 80.12 198 ASN A O 1
ATOM 1543 N N . GLU A 1 199 ? 2.734 3.952 -10.848 1.00 78.19 199 GLU A N 1
ATOM 1544 C CA . GLU A 1 199 ? 2.312 4.883 -1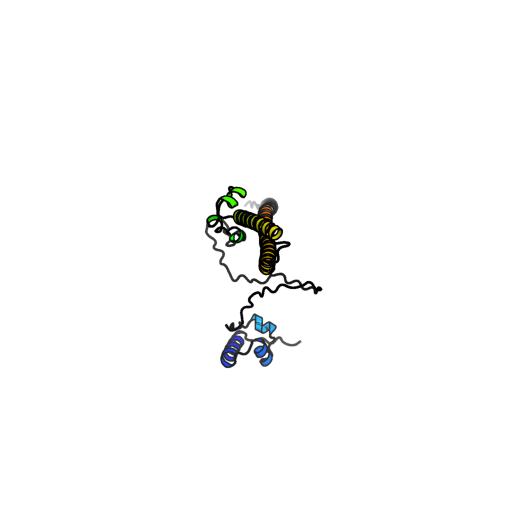1.909 1.00 78.19 199 GLU A CA 1
ATOM 1545 C C . GLU A 1 199 ? 3.433 5.854 -12.331 1.00 78.19 199 GLU A C 1
ATOM 1547 O O . GLU A 1 199 ? 3.684 6.089 -13.510 1.00 78.19 199 GLU A O 1
ATOM 1552 N N . SER A 1 200 ? 4.181 6.408 -11.377 1.00 71.31 200 SER A N 1
ATOM 1553 C CA . SER A 1 200 ? 5.314 7.279 -11.710 1.00 71.31 200 SER A CA 1
ATOM 1554 C C . SER A 1 200 ? 6.455 6.519 -12.401 1.00 71.31 200 SER A C 1
ATOM 1556 O O . SER A 1 200 ? 7.113 7.066 -13.288 1.00 71.31 200 SER A O 1
ATOM 1558 N N . MET A 1 201 ? 6.674 5.248 -12.040 1.00 68.94 201 MET A N 1
ATOM 1559 C CA . MET A 1 201 ? 7.661 4.387 -12.691 1.00 68.94 201 MET A CA 1
ATOM 1560 C C . MET A 1 201 ? 7.265 4.112 -14.143 1.00 68.94 201 MET A C 1
ATOM 1562 O O . MET A 1 201 ? 8.104 4.253 -15.031 1.00 68.94 201 MET A O 1
ATOM 1566 N N . THR A 1 202 ? 5.988 3.809 -14.397 1.00 70.88 202 THR A N 1
ATOM 1567 C CA . THR A 1 202 ? 5.495 3.576 -15.759 1.00 70.88 202 THR A CA 1
ATOM 1568 C C . THR A 1 202 ? 5.585 4.829 -16.627 1.00 70.88 202 THR A C 1
ATOM 1570 O O . THR A 1 202 ? 5.880 4.705 -17.809 1.00 70.88 202 THR A O 1
ATOM 1573 N N . MET A 1 203 ? 5.426 6.034 -16.066 1.00 71.06 203 MET A N 1
ATOM 1574 C CA . MET A 1 203 ? 5.599 7.305 -16.793 1.00 71.06 203 MET A CA 1
ATOM 1575 C C . MET A 1 203 ? 7.064 7.681 -17.066 1.00 71.06 203 MET A C 1
ATOM 1577 O O . MET A 1 203 ? 7.363 8.390 -18.031 1.00 71.06 203 MET A O 1
ATOM 1581 N N . LEU A 1 204 ? 8.009 7.208 -16.250 1.00 72.31 204 LEU A N 1
ATOM 1582 C CA . LEU A 1 204 ? 9.440 7.421 -16.490 1.00 72.31 204 LEU A CA 1
ATOM 1583 C C . LEU A 1 204 ? 9.960 6.592 -17.669 1.00 72.31 204 LEU A C 1
ATOM 1585 O O . LEU A 1 204 ? 10.900 7.015 -18.343 1.00 72.31 204 LEU A O 1
ATOM 1589 N N . ASP A 1 205 ? 9.363 5.436 -17.930 1.00 73.50 205 ASP A N 1
ATOM 1590 C CA . ASP A 1 205 ? 9.769 4.539 -19.009 1.00 73.50 205 ASP A CA 1
ATOM 1591 C C . ASP A 1 205 ? 9.604 5.132 -20.424 1.00 73.50 205 ASP A C 1
ATOM 1593 O O . ASP A 1 205 ? 10.583 5.087 -21.175 1.00 73.50 205 ASP A O 1
ATOM 1597 N N . PRO A 1 206 ? 8.485 5.782 -20.811 1.00 77.62 206 PRO A N 1
ATOM 1598 C CA . PRO A 1 206 ? 8.387 6.451 -22.106 1.00 77.62 206 PRO A CA 1
ATOM 1599 C C . PRO A 1 206 ? 9.354 7.633 -22.210 1.00 77.62 206 PRO A C 1
ATOM 1601 O O . PRO A 1 206 ? 9.964 7.832 -23.257 1.00 77.62 206 PRO A O 1
ATOM 1604 N N . LEU A 1 207 ? 9.583 8.386 -21.128 1.00 79.00 207 LEU A N 1
ATOM 1605 C CA . LEU A 1 207 ? 10.557 9.485 -21.136 1.00 79.00 207 LEU A CA 1
ATOM 1606 C C . LEU A 1 207 ? 11.992 8.982 -21.338 1.00 79.00 207 LEU A C 1
ATOM 1608 O O . LEU A 1 207 ? 12.769 9.589 -22.081 1.00 79.00 207 LEU A O 1
ATOM 1612 N N . LYS A 1 208 ? 12.357 7.864 -20.700 1.00 81.50 208 LYS A N 1
ATOM 1613 C CA . LYS A 1 208 ? 13.642 7.191 -20.931 1.00 81.50 208 LYS A CA 1
ATOM 1614 C C . LYS A 1 208 ? 13.735 6.658 -22.360 1.00 81.50 208 LYS A C 1
ATOM 1616 O O . LYS A 1 208 ? 14.781 6.825 -22.980 1.00 81.50 208 LYS A O 1
ATOM 1621 N N . ALA A 1 209 ? 12.657 6.082 -22.894 1.00 81.12 209 ALA A N 1
ATOM 1622 C CA . ALA A 1 209 ? 12.607 5.593 -24.269 1.00 81.12 209 ALA A CA 1
ATOM 1623 C C . ALA A 1 209 ? 12.826 6.725 -25.285 1.00 81.12 209 ALA A C 1
ATOM 1625 O O . ALA A 1 209 ? 13.661 6.581 -26.172 1.00 81.12 209 ALA A O 1
ATOM 1626 N N . VAL A 1 210 ? 12.181 7.883 -25.108 1.00 90.06 210 VAL A N 1
ATOM 1627 C CA . VAL A 1 210 ? 12.379 9.066 -25.967 1.00 90.06 210 VAL A CA 1
ATOM 1628 C C . VAL A 1 210 ? 13.820 9.584 -25.886 1.00 90.06 210 VAL A C 1
ATOM 1630 O O . VAL A 1 210 ? 14.442 9.882 -26.907 1.00 90.06 210 VAL A O 1
ATOM 1633 N N . LYS A 1 211 ? 14.411 9.656 -24.686 1.00 91.00 211 LYS A N 1
ATOM 1634 C CA . LYS A 1 211 ? 15.830 10.034 -24.534 1.00 91.00 211 LYS A CA 1
ATOM 1635 C C . LYS A 1 211 ? 16.771 9.049 -25.230 1.00 91.00 211 LYS A C 1
ATOM 1637 O O . LYS A 1 211 ? 17.745 9.469 -25.848 1.00 91.00 211 LYS A O 1
ATOM 1642 N N . LEU A 1 212 ? 16.479 7.755 -25.150 1.00 89.88 212 LEU A N 1
ATOM 1643 C CA . LEU A 1 212 ? 17.270 6.732 -25.824 1.00 89.88 212 LEU A CA 1
ATOM 1644 C C . LEU A 1 212 ? 17.133 6.830 -27.350 1.00 89.88 212 LEU A C 1
ATOM 1646 O O . LEU A 1 212 ? 18.142 6.789 -28.046 1.00 89.88 212 LEU A O 1
ATOM 1650 N N . GLN A 1 213 ? 15.915 7.031 -27.862 1.00 89.25 213 GLN A N 1
ATOM 1651 C CA . GLN A 1 213 ? 15.647 7.231 -29.291 1.00 89.25 213 GLN A CA 1
ATOM 1652 C C . GLN A 1 213 ? 16.389 8.454 -29.836 1.00 89.25 213 GLN A C 1
ATOM 1654 O O . GLN A 1 213 ? 17.134 8.337 -30.801 1.00 89.25 213 GLN A O 1
ATOM 1659 N N . THR A 1 214 ? 16.276 9.601 -29.166 1.00 93.00 214 THR A N 1
ATOM 1660 C CA . THR A 1 214 ? 16.991 10.825 -29.568 1.00 93.00 214 THR A CA 1
ATOM 1661 C C . THR A 1 214 ? 18.515 10.677 -29.502 1.00 93.00 214 THR A C 1
ATOM 1663 O O . THR A 1 214 ? 19.221 11.265 -30.320 1.00 93.00 214 THR A O 1
ATOM 1666 N N . SER A 1 215 ? 19.050 9.888 -28.562 1.00 92.06 215 SER A N 1
ATOM 1667 C CA . SER A 1 215 ? 20.479 9.543 -28.547 1.00 92.06 215 SER A CA 1
ATOM 1668 C C . SER A 1 215 ? 20.855 8.668 -29.745 1.00 92.06 215 SER A C 1
ATOM 1670 O O . SER A 1 215 ? 21.816 8.978 -30.440 1.00 92.06 215 SER A O 1
ATOM 1672 N N . ALA A 1 216 ? 20.068 7.631 -30.038 1.00 93.56 216 ALA A N 1
ATOM 1673 C CA . ALA A 1 216 ? 20.302 6.738 -31.171 1.00 93.56 216 ALA A CA 1
ATOM 1674 C C . ALA A 1 216 ? 20.218 7.469 -32.524 1.00 93.56 216 ALA A C 1
ATOM 1676 O O . ALA A 1 216 ? 21.002 7.191 -33.429 1.00 93.56 216 ALA A O 1
ATOM 1677 N N . GLU A 1 217 ? 19.309 8.437 -32.664 1.00 95.19 217 GLU A N 1
ATOM 1678 C CA . GLU A 1 217 ? 19.213 9.306 -33.843 1.00 95.19 217 GLU A CA 1
ATOM 1679 C C . GLU A 1 217 ? 20.462 10.175 -34.021 1.00 95.19 217 GLU A C 1
ATOM 1681 O O . GLU A 1 217 ? 20.971 10.297 -35.138 1.00 95.19 217 GLU A O 1
ATOM 1686 N N . LYS A 1 218 ? 20.992 10.743 -32.929 1.00 95.94 218 LYS A N 1
ATOM 1687 C CA . LYS A 1 218 ? 22.245 11.513 -32.955 1.00 95.94 218 LYS A CA 1
ATOM 1688 C C . LYS A 1 218 ? 23.428 10.639 -33.348 1.00 95.94 218 LYS A C 1
ATOM 1690 O O . LYS A 1 218 ? 24.202 11.043 -34.214 1.00 95.94 218 LYS A O 1
ATOM 1695 N N . ASP A 1 219 ? 23.541 9.449 -32.766 1.00 95.38 219 ASP A N 1
ATOM 1696 C CA . ASP A 1 219 ? 24.611 8.505 -33.088 1.00 95.38 219 ASP A CA 1
ATOM 1697 C C . ASP A 1 219 ? 24.525 8.086 -34.559 1.00 95.38 219 ASP A C 1
ATOM 1699 O O . ASP A 1 219 ? 25.520 8.132 -35.282 1.00 95.38 219 ASP A O 1
ATOM 1703 N N . LYS A 1 220 ? 23.318 7.780 -35.053 1.00 95.62 220 LYS A N 1
ATOM 1704 C CA . LYS A 1 220 ? 23.087 7.466 -36.467 1.00 95.62 220 LYS A CA 1
ATOM 1705 C C . LYS A 1 220 ? 23.523 8.616 -37.375 1.00 95.62 220 LYS A C 1
ATOM 1707 O O . LYS A 1 220 ? 24.313 8.382 -38.289 1.00 95.62 220 LYS A O 1
ATOM 1712 N N . ALA A 1 221 ? 23.096 9.847 -37.090 1.00 95.06 221 ALA A N 1
ATOM 1713 C CA . ALA A 1 221 ? 23.487 11.027 -37.860 1.00 95.06 221 ALA A CA 1
ATOM 1714 C C . ALA A 1 221 ? 25.012 11.242 -37.867 1.00 95.06 221 ALA A C 1
ATOM 1716 O O . ALA A 1 221 ? 25.586 11.550 -38.912 1.00 95.06 221 ALA A O 1
ATOM 1717 N N . GLN A 1 222 ? 25.687 11.018 -36.734 1.00 94.56 222 GLN A N 1
ATOM 1718 C CA . GLN A 1 222 ? 27.149 11.070 -36.654 1.00 94.56 222 GLN A CA 1
ATOM 1719 C C . GLN A 1 222 ? 27.809 9.971 -37.493 1.00 94.56 222 GLN A C 1
ATOM 1721 O O . GLN A 1 222 ? 28.768 10.250 -38.215 1.00 94.56 222 GLN A O 1
ATOM 1726 N N . THR A 1 223 ? 27.292 8.738 -37.452 1.00 94.94 223 THR A N 1
ATOM 1727 C CA . THR A 1 223 ? 27.830 7.650 -38.281 1.00 94.94 223 THR A CA 1
ATOM 1728 C C . THR A 1 223 ? 27.637 7.911 -39.770 1.00 94.94 223 THR A C 1
ATOM 1730 O O . THR A 1 223 ? 28.536 7.624 -40.558 1.00 94.94 223 THR A O 1
ATOM 1733 N N . ASP A 1 224 ? 26.504 8.484 -40.170 1.00 95.25 224 ASP A N 1
ATOM 1734 C CA . ASP A 1 224 ? 26.226 8.791 -41.569 1.00 95.25 224 ASP A CA 1
ATOM 1735 C C . ASP A 1 224 ? 27.113 9.941 -42.065 1.00 95.25 224 ASP A C 1
ATOM 1737 O O . ASP A 1 224 ? 27.716 9.825 -43.133 1.00 95.25 224 ASP A O 1
ATOM 1741 N N . ALA A 1 225 ? 27.321 10.983 -41.252 1.00 95.06 225 ALA A N 1
ATOM 1742 C CA . ALA A 1 225 ? 28.291 12.039 -41.546 1.00 95.06 225 ALA A CA 1
ATOM 1743 C C . ALA A 1 225 ? 29.726 11.491 -41.678 1.00 95.06 225 ALA A C 1
ATOM 1745 O O . ALA A 1 225 ? 30.448 11.841 -42.614 1.00 95.06 225 ALA A O 1
ATOM 1746 N N . ALA A 1 226 ? 30.134 10.578 -40.789 1.00 93.88 226 ALA A N 1
ATOM 1747 C CA . ALA A 1 226 ? 31.442 9.931 -40.863 1.00 93.88 226 ALA A CA 1
ATOM 1748 C C . ALA A 1 226 ? 31.601 9.077 -42.134 1.00 93.88 226 ALA A C 1
ATOM 1750 O O . ALA A 1 226 ? 32.649 9.130 -42.778 1.00 93.88 226 ALA A O 1
ATOM 1751 N N . LYS A 1 227 ? 30.564 8.333 -42.547 1.00 95.75 227 LYS A N 1
ATOM 1752 C CA . LYS A 1 227 ? 30.576 7.562 -43.805 1.00 95.75 227 LYS A CA 1
ATOM 1753 C C . LYS A 1 227 ? 30.732 8.465 -45.026 1.00 95.75 227 LYS A C 1
ATOM 1755 O O . LYS A 1 227 ? 31.492 8.119 -45.928 1.00 95.75 227 LYS A O 1
ATOM 1760 N N . VAL A 1 228 ? 30.040 9.608 -45.060 1.00 95.25 228 VAL A N 1
ATOM 1761 C CA . VAL A 1 228 ? 30.171 10.589 -46.152 1.00 95.25 228 VAL A CA 1
ATOM 1762 C C . VAL A 1 228 ? 31.604 11.115 -46.220 1.00 95.25 228 VAL A C 1
ATOM 1764 O O . VAL A 1 228 ? 32.219 11.040 -47.279 1.00 95.25 228 VAL A O 1
ATOM 1767 N N . MET A 1 229 ? 32.179 11.520 -45.085 1.00 93.69 229 MET A N 1
ATOM 1768 C CA . MET A 1 229 ? 33.569 11.989 -45.011 1.00 93.69 229 MET A CA 1
ATOM 1769 C C . MET A 1 229 ? 34.578 10.929 -45.475 1.00 93.69 229 MET A C 1
ATOM 1771 O O . MET A 1 229 ? 35.525 11.241 -46.197 1.00 93.69 229 MET A O 1
ATOM 1775 N N . ILE A 1 230 ? 34.384 9.664 -45.083 1.00 93.38 230 ILE A N 1
ATOM 1776 C CA . ILE A 1 230 ? 35.226 8.551 -45.544 1.00 93.38 230 ILE A CA 1
ATOM 1777 C C . ILE A 1 230 ? 35.100 8.392 -47.061 1.00 93.38 230 ILE A C 1
ATOM 1779 O O . ILE A 1 230 ? 36.117 8.298 -47.743 1.00 93.38 230 ILE A O 1
ATOM 1783 N N . ARG A 1 231 ? 33.875 8.416 -47.599 1.00 93.44 231 ARG A N 1
ATOM 1784 C CA . ARG A 1 231 ? 33.620 8.279 -49.038 1.00 93.44 231 ARG A CA 1
ATOM 1785 C C . ARG A 1 231 ? 34.273 9.399 -49.846 1.00 93.44 231 ARG A C 1
ATOM 1787 O O . ARG A 1 231 ? 34.920 9.116 -50.849 1.00 93.44 231 ARG A O 1
ATOM 1794 N N . GLU A 1 232 ? 34.137 10.646 -49.404 1.00 93.00 232 GLU A N 1
ATOM 1795 C CA . GLU A 1 232 ? 34.791 11.800 -50.031 1.00 93.00 232 GLU A CA 1
ATOM 1796 C C . GLU A 1 232 ? 36.316 11.668 -49.991 1.00 93.00 232 GLU A C 1
ATOM 1798 O O . GLU A 1 232 ? 36.994 11.907 -50.991 1.00 93.00 232 GLU A O 1
ATOM 1803 N N . LYS A 1 233 ? 36.876 11.236 -48.854 1.00 92.12 233 LYS A N 1
ATOM 1804 C CA . LYS A 1 233 ? 38.318 11.012 -48.721 1.00 92.12 233 LYS A CA 1
ATOM 1805 C C . LYS A 1 233 ? 38.815 9.905 -49.654 1.00 92.12 233 LYS A C 1
ATOM 1807 O O . LYS A 1 233 ? 39.851 10.095 -50.283 1.00 92.12 233 LYS A O 1
ATOM 1812 N N . SER A 1 234 ? 38.084 8.797 -49.782 1.00 88.88 234 SER A N 1
ATOM 1813 C CA . SER A 1 234 ? 38.403 7.724 -50.734 1.00 88.88 234 SER A CA 1
ATOM 1814 C C . SER A 1 234 ? 38.401 8.230 -52.176 1.00 88.88 234 SER A C 1
ATOM 1816 O O . SER A 1 234 ? 39.378 8.029 -52.884 1.00 88.88 234 SER A O 1
ATOM 1818 N N . GLN A 1 235 ? 37.377 8.987 -52.584 1.00 88.12 235 GLN A N 1
ATOM 1819 C CA . GLN A 1 235 ? 37.328 9.575 -53.929 1.00 88.12 235 GLN A CA 1
ATOM 1820 C C . GLN A 1 235 ? 38.511 10.515 -54.203 1.00 88.12 235 GLN A C 1
ATOM 1822 O O . GLN A 1 235 ? 39.055 10.518 -55.305 1.00 88.12 235 GLN A O 1
ATOM 1827 N N . ARG A 1 236 ? 38.936 11.305 -53.208 1.00 84.62 236 ARG A N 1
ATOM 1828 C CA . ARG A 1 236 ? 40.122 12.169 -53.334 1.00 84.62 236 ARG A CA 1
ATOM 1829 C C . ARG A 1 236 ? 41.409 11.365 -53.520 1.00 84.62 236 ARG A C 1
ATOM 1831 O O . ARG A 1 236 ? 42.245 11.775 -54.321 1.00 84.62 236 ARG A O 1
ATOM 1838 N N . LEU A 1 237 ? 41.557 10.245 -52.811 1.00 79.19 237 LEU A N 1
ATOM 1839 C CA . LEU A 1 237 ? 42.703 9.345 -52.967 1.00 79.19 237 LEU A CA 1
ATOM 1840 C C . LEU A 1 237 ? 42.718 8.697 -54.359 1.00 79.19 237 LEU A C 1
ATOM 1842 O O . LEU A 1 237 ? 43.749 8.746 -55.022 1.00 79.19 237 LEU A O 1
ATOM 1846 N N . ASP A 1 238 ? 41.575 8.215 -54.854 1.00 78.75 238 ASP A N 1
ATOM 1847 C CA . ASP A 1 238 ? 41.469 7.615 -56.194 1.00 78.75 238 ASP A CA 1
ATOM 1848 C C . ASP A 1 238 ? 41.853 8.605 -57.312 1.00 78.75 238 ASP A C 1
ATOM 1850 O O . ASP A 1 238 ? 42.488 8.239 -58.303 1.00 78.75 238 ASP A O 1
ATOM 1854 N N . ILE A 1 239 ? 41.471 9.882 -57.170 1.00 78.12 239 ILE A N 1
ATOM 1855 C CA . ILE A 1 239 ? 41.850 10.949 -58.113 1.00 78.12 239 ILE A CA 1
ATOM 1856 C C . ILE A 1 239 ? 43.363 11.208 -58.056 1.00 78.12 239 ILE A C 1
ATOM 1858 O O . ILE A 1 239 ? 43.991 11.408 -59.098 1.00 78.12 239 ILE A O 1
ATOM 1862 N N . GLN A 1 240 ? 43.957 11.186 -56.860 1.00 71.81 240 GLN A N 1
ATOM 1863 C CA . GLN A 1 240 ? 45.392 11.386 -56.670 1.00 71.81 240 GLN A CA 1
ATOM 1864 C C . GLN A 1 240 ? 46.221 10.226 -57.246 1.00 71.81 240 GLN A C 1
ATOM 1866 O O . GLN A 1 240 ? 47.249 10.476 -57.871 1.00 71.81 240 GLN A O 1
ATOM 1871 N N . GLU A 1 241 ? 45.761 8.979 -57.108 1.00 68.88 241 GLU A N 1
ATOM 1872 C CA . GLU A 1 241 ? 46.417 7.805 -57.700 1.00 68.88 241 GLU A CA 1
ATOM 1873 C C . GLU A 1 241 ? 46.363 7.821 -59.235 1.00 68.88 241 GLU A C 1
ATOM 1875 O O . GLU A 1 241 ? 47.378 7.588 -59.892 1.00 68.88 241 GLU A O 1
ATOM 1880 N N . LYS A 1 242 ? 45.219 8.187 -59.832 1.00 64.19 242 LYS A N 1
ATOM 1881 C CA . LYS A 1 242 ? 45.085 8.306 -61.297 1.00 64.19 242 LYS A CA 1
ATOM 1882 C C . LYS A 1 242 ? 45.920 9.443 -61.891 1.00 64.19 242 LYS A C 1
ATOM 1884 O O . LYS A 1 242 ? 46.397 9.320 -63.014 1.00 64.19 242 LYS A O 1
ATOM 1889 N N . GLY A 1 243 ? 46.128 10.531 -61.146 1.00 60.69 243 GLY A N 1
ATOM 1890 C CA . GLY A 1 243 ? 47.005 11.635 -61.551 1.00 60.69 243 GLY A CA 1
ATOM 1891 C C . GLY A 1 243 ? 48.506 11.314 -61.490 1.00 60.69 243 GLY A C 1
ATOM 1892 O O . GLY A 1 243 ? 49.304 12.081 -62.023 1.00 60.69 243 GLY A O 1
ATOM 1893 N N . GLY A 1 244 ? 48.899 10.203 -60.854 1.00 59.56 244 GLY A N 1
ATOM 1894 C CA . GLY A 1 244 ? 50.294 9.773 -60.704 1.00 59.56 244 GLY A CA 1
ATOM 1895 C C . GLY A 1 244 ? 50.766 8.716 -61.709 1.00 59.56 244 GLY A C 1
ATOM 1896 O O . GLY A 1 244 ? 51.941 8.348 -61.686 1.00 59.56 244 GLY A O 1
ATOM 1897 N N . GLN A 1 245 ? 49.896 8.210 -62.590 1.00 56.41 245 GLN A N 1
ATOM 1898 C CA . GLN A 1 245 ? 50.264 7.173 -63.556 1.00 56.41 245 GLN A CA 1
ATOM 1899 C C . GLN A 1 245 ? 50.954 7.794 -64.784 1.00 56.41 245 GLN A C 1
ATOM 1901 O O . GLN A 1 245 ? 50.324 8.097 -65.794 1.00 56.41 245 GLN A O 1
ATOM 1906 N N . VAL A 1 246 ? 52.270 8.004 -64.687 1.00 61.03 246 VAL A N 1
ATOM 1907 C CA . VAL A 1 246 ? 53.115 8.423 -65.818 1.00 61.03 246 VAL A CA 1
ATOM 1908 C C . VAL A 1 246 ? 53.309 7.226 -66.752 1.00 61.03 246 VAL A C 1
ATOM 1910 O O . VAL A 1 246 ? 54.050 6.294 -66.441 1.00 61.03 246 VAL A O 1
ATOM 1913 N N . VAL A 1 247 ? 52.612 7.227 -67.889 1.00 61.50 247 VAL A N 1
ATOM 1914 C CA . VAL A 1 247 ? 52.801 6.243 -68.963 1.00 61.50 247 VAL A CA 1
ATOM 1915 C C . VAL A 1 247 ? 54.029 6.658 -69.773 1.00 61.50 247 VAL A C 1
ATOM 1917 O O . VAL A 1 247 ? 54.017 7.693 -70.433 1.00 61.50 247 VAL A O 1
ATOM 1920 N N . TYR A 1 248 ? 55.102 5.869 -69.713 1.00 58.69 248 TYR A N 1
ATOM 1921 C CA . TYR A 1 248 ? 56.257 6.049 -70.591 1.00 58.69 248 TYR A CA 1
ATOM 1922 C C . TYR A 1 248 ? 55.993 5.319 -71.914 1.00 58.69 248 TYR A C 1
ATOM 1924 O O . TYR A 1 248 ? 56.095 4.095 -71.977 1.00 58.69 248 TYR A O 1
ATOM 1932 N N . GLU A 1 249 ? 55.653 6.059 -72.970 1.00 53.81 249 GLU A N 1
ATOM 1933 C CA . GLU A 1 249 ? 55.686 5.532 -74.339 1.00 53.81 249 GLU A CA 1
ATOM 1934 C C . GLU A 1 249 ? 57.143 5.458 -74.805 1.00 53.81 249 GLU A C 1
ATOM 1936 O O . GLU A 1 249 ? 57.763 6.461 -75.160 1.00 53.81 249 GLU A O 1
ATOM 1941 N N . ILE A 1 250 ? 57.712 4.254 -74.763 1.00 58.94 250 ILE A N 1
ATOM 1942 C CA . ILE A 1 250 ? 59.019 3.973 -75.354 1.00 58.94 250 ILE A CA 1
ATOM 1943 C C . ILE A 1 250 ? 58.773 3.592 -76.815 1.00 58.94 250 ILE A C 1
ATOM 1945 O O . ILE A 1 250 ? 58.337 2.478 -77.104 1.00 58.94 250 ILE A O 1
ATOM 1949 N N . ASN A 1 251 ? 59.037 4.531 -77.725 1.00 48.88 251 ASN A N 1
ATOM 1950 C CA . ASN A 1 251 ? 59.141 4.237 -79.152 1.00 48.88 251 ASN A CA 1
ATOM 1951 C C . ASN A 1 251 ? 60.522 3.630 -79.425 1.00 48.88 251 ASN A C 1
ATOM 1953 O O . ASN A 1 251 ? 61.539 4.253 -79.113 1.00 48.88 251 ASN A O 1
ATOM 1957 N N . TRP A 1 252 ? 60.526 2.409 -79.959 1.00 57.25 252 TRP A N 1
ATOM 1958 C CA . TRP A 1 252 ? 61.715 1.710 -80.450 1.00 57.25 252 TRP A CA 1
ATOM 1959 C C . TRP A 1 252 ? 62.119 2.223 -81.830 1.00 57.25 252 TRP A C 1
ATOM 1961 O O . TRP A 1 252 ? 61.203 2.475 -82.647 1.00 57.25 252 TRP A O 1
#

Nearest PDB structures (foldseek):
  8afz-assembly1_A  TM=8.966E-01  e=6.443E+00  Homo sapiens
  8a1g-assembly2_B  TM=6.007E-01  e=4.466E+00  Homo sapiens
  8qbr-assembly1_A  TM=3.135E-01  e=2.146E+00  Nostoc punctiforme
  7aal-assembly1_B  TM=3.653E-01  e=8.744E+00  Homo sapiens

Radius of gyration: 36.49 Å; Cα contacts (8 Å, |Δi|>4): 97; chains: 1; bounding box: 91×41×118 Å

Foldseek 3Di:
DDDPDDDPLVVVLVVVVVCCVVPVDDLVVVCVVVVHDSVVNVVRHDDDDDPPDPDPDPDPDDDDDDDDDDDDDDPPDDPPPDDDQDDDPDDDRPDPDDPDPCVLQFPFDCQVVDDVVLVVVQDDDDGGGLVNVLSVLVSVLVVLVVVLVVLVVVLVVCVPPPCVVVNVVSVVVNVVSVVVNVVSVVVSVVSVVVVVVVVVSVVVVVVVVVVVVVVVVVVVVVVVVVVVVVVVVVVVVVVVVVVPDDDDDDDD

Secondary structure (DSSP, 8-state):
-PPPPP--HHHHHHHHHHHHHHH---HHHHHHHHT--HHHHHHH-PPPPPTTS-----------------------------------SSS----SS-SS-GGGG----GGGG--HHHHHTT----TTSHHHHHHHHHHHHHHHHHHHHHHHHHHHHHTTSS-HHHHHHHHHHHHHHHHHHHHHHHHHHHHHHHHHHHHHHHHHHHHHHHHHHHHHHHHHHHHHHHHHHHHHHHHHHHHHHHTT--------

pLDDT: mean 72.33, std 21.03, range [25.88, 96.5]

Sequence (252 aa):
MSKRKVYDWVALQQEYIQAFNATSITLSKWCRQKGINPNSARKHIRSQKNETDPKCDPKVVGGEIGQGVEAGRTCSDRVVENVPMMAVGDGAIVTPFVVGNKYAEKHGGYSEIIDAQHFAKALDIPVNSLEAEIVFMRSKLFQIFESKASVQKRLAEVIGTDKTDALESLMNMQTALDESEERITARIESLQKTAKNNESMTMLDPLKAVKLQTSAEKDKAQTDAAKVMIREKSQRLDIQEKGGQVVYEINW